Protein AF-A0A7J9IIM3-F1 (afdb_monomer_lite)

Radius of gyration: 21.51 Å; chains: 1; bounding box: 49×31×65 Å

InterPro domains:
  IPR001563 Peptidase S10, serine carboxypeptidase [PF00450] (1-145)
  IPR001563 Peptidase S10, serine carboxypeptidase [PR00724] (6-16)
  IPR001563 Peptidase S10, serine carboxypeptidase [PR00724] (42-67)
  IPR001563 Peptidase S10, serine carboxypeptidase [PTHR11802] (1-172)
  IPR018202 Serine carboxypeptidase, serine active site [PS00131] (56-63)
  IPR029058 Alpha/Beta hydrolase fold [G3DSA:3.40.50.1820] (1-154)
  IPR029058 Alpha/Beta hydrolase fold [SSF53474] (1-176)

Secondary structure (DSSP, 8-state):
--------STTSTT---SSGGGGGS--HHHHHHHHHHHHHHHHHHSGGGTTS-EEEEEETTHHHHHHHHHHHHHHHTTSTTS----EEEEEEES----HHHHHHHHHHHHHHTTSS-HHHHHHHHHH-SSSSTTS-HHHHHHHHHHHHHH-S--HHHHHHHTTTT------------------

Structure (mmCIF, N/CA/C/O backbone):
data_AF-A0A7J9IIM3-F1
#
_entry.id   AF-A0A7J9IIM3-F1
#
loop_
_atom_site.group_PDB
_atom_site.id
_atom_site.type_symbol
_atom_site.label_atom_id
_atom_site.label_alt_id
_atom_site.label_comp_id
_atom_site.label_asym_id
_atom_site.label_entity_id
_atom_site.label_seq_id
_atom_site.pdbx_PDB_ins_code
_atom_site.Cartn_x
_atom_site.Cartn_y
_atom_site.Cartn_z
_atom_site.occupancy
_atom_site.B_iso_or_equiv
_atom_site.auth_seq_id
_atom_site.auth_comp_id
_atom_site.auth_asym_id
_atom_site.auth_atom_id
_atom_site.pdbx_PDB_model_num
ATOM 1 N N . ALA A 1 1 ? -23.115 -1.679 2.261 1.00 88.56 1 ALA A N 1
ATOM 2 C CA . ALA A 1 1 ? -22.083 -1.616 3.320 1.00 88.56 1 ALA A CA 1
ATOM 3 C C . ALA A 1 1 ? -22.163 -0.262 4.024 1.00 88.56 1 ALA A C 1
ATOM 5 O 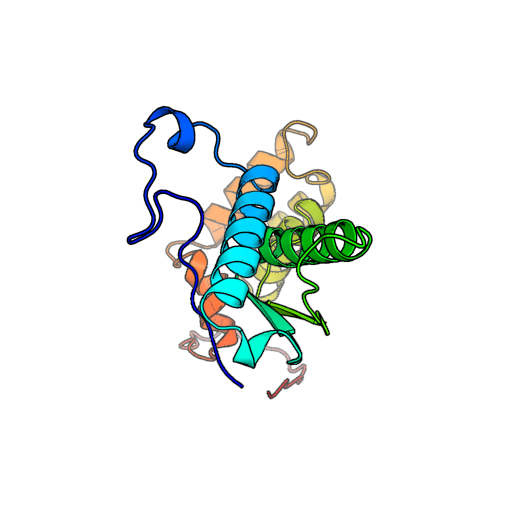O . ALA A 1 1 ? -22.793 0.632 3.476 1.00 88.56 1 ALA A O 1
ATOM 6 N N . ASN A 1 2 ? -21.548 -0.112 5.202 1.00 97.56 2 ASN A N 1
ATOM 7 C CA . ASN A 1 2 ? -21.248 1.204 5.780 1.00 97.56 2 ASN A CA 1
ATOM 8 C C . ASN A 1 2 ? -19.752 1.434 5.587 1.00 97.56 2 ASN A C 1
ATOM 10 O O . ASN A 1 2 ? -18.973 0.546 5.929 1.00 97.56 2 ASN A O 1
ATOM 14 N N . VAL A 1 3 ? -19.376 2.565 4.999 1.00 97.62 3 VAL A N 1
ATOM 15 C CA . VAL A 1 3 ? -17.992 2.833 4.594 1.00 97.62 3 VAL A CA 1
ATOM 16 C C . VAL A 1 3 ? -17.415 3.926 5.482 1.00 97.62 3 VAL A C 1
ATOM 18 O O . VAL A 1 3 ? -18.065 4.945 5.709 1.00 97.62 3 VAL A O 1
ATOM 21 N N . ILE A 1 4 ? -16.207 3.694 5.992 1.00 97.56 4 ILE A N 1
ATOM 22 C CA . ILE A 1 4 ? -15.438 4.655 6.781 1.00 97.56 4 ILE A CA 1
ATOM 23 C C . ILE A 1 4 ? -14.185 4.979 5.978 1.00 97.56 4 ILE A C 1
ATOM 25 O O . ILE A 1 4 ? -13.434 4.072 5.626 1.00 97.56 4 ILE A O 1
ATOM 29 N N . PHE A 1 5 ? -13.965 6.263 5.714 1.00 98.00 5 PHE A N 1
ATOM 30 C CA . PHE A 1 5 ? -12.720 6.759 5.142 1.00 98.00 5 PHE A CA 1
ATOM 31 C C . PHE A 1 5 ? -11.828 7.244 6.280 1.00 98.00 5 PHE A C 1
ATOM 33 O O . PHE A 1 5 ? -12.275 8.015 7.131 1.00 98.00 5 PHE A O 1
ATOM 40 N N . LEU A 1 6 ? -10.592 6.753 6.315 1.00 98.06 6 LEU A N 1
ATOM 41 C CA . LEU A 1 6 ? -9.609 7.093 7.333 1.00 98.06 6 LEU A CA 1
ATOM 42 C C . LEU A 1 6 ? -8.402 7.737 6.657 1.00 98.06 6 LEU A C 1
ATOM 44 O O . LEU A 1 6 ? -7.700 7.079 5.895 1.00 98.06 6 LEU A O 1
ATOM 48 N N . GLU A 1 7 ? -8.148 9.003 6.968 1.00 98.19 7 GLU A N 1
ATOM 49 C CA . GLU A 1 7 ? -6.907 9.670 6.585 1.00 98.19 7 GLU A CA 1
ATOM 50 C C . GLU A 1 7 ? -5.800 9.231 7.549 1.00 98.19 7 GLU A C 1
ATOM 52 O O . GLU A 1 7 ? -5.861 9.491 8.753 1.00 98.19 7 GLU A O 1
ATOM 57 N N . SER A 1 8 ? -4.817 8.494 7.041 1.00 96.25 8 SER A N 1
ATOM 58 C CA . SER A 1 8 ? -3.741 7.890 7.826 1.00 96.25 8 SER A CA 1
ATOM 59 C C . SER A 1 8 ? -2.494 7.761 6.953 1.00 96.25 8 SER A C 1
ATOM 61 O O . SER A 1 8 ? -2.642 7.502 5.756 1.00 96.25 8 SER A O 1
ATOM 63 N N . PRO A 1 9 ? -1.278 7.899 7.510 1.00 96.56 9 PRO A N 1
ATOM 64 C CA . PRO A 1 9 ? -0.940 8.230 8.904 1.00 96.56 9 PRO A CA 1
ATOM 65 C C . PRO A 1 9 ? -1.148 9.717 9.253 1.00 96.56 9 PRO A C 1
ATOM 67 O O . PRO A 1 9 ? -1.668 10.495 8.455 1.00 96.56 9 PRO A O 1
ATOM 70 N N . ALA A 1 10 ? -0.781 10.123 10.474 1.00 95.94 10 ALA A N 1
ATOM 71 C CA . ALA A 1 10 ? -0.779 11.535 10.856 1.00 95.94 10 ALA A CA 1
ATOM 72 C C . ALA A 1 10 ? 0.073 12.362 9.873 1.00 95.94 10 ALA A C 1
ATOM 74 O O . ALA A 1 10 ? 1.186 11.973 9.534 1.00 95.94 10 ALA A O 1
ATOM 75 N N . GLY A 1 11 ? -0.451 13.501 9.418 1.00 94.81 11 GLY A N 1
ATOM 76 C CA . GLY A 1 11 ? 0.139 14.337 8.366 1.00 94.81 11 GLY A CA 1
ATOM 77 C C . GLY A 1 11 ? -0.550 14.199 7.007 1.00 94.81 11 GLY A C 1
ATOM 78 O O . GLY A 1 11 ? -0.302 15.016 6.124 1.00 94.81 11 GLY A O 1
ATOM 79 N N . VAL A 1 12 ? -1.431 13.208 6.838 1.00 96.06 12 VAL A N 1
ATOM 80 C CA . VAL A 1 12 ? -2.264 13.051 5.639 1.00 96.06 12 VAL A CA 1
ATOM 81 C C . VAL A 1 12 ? -3.591 13.787 5.821 1.00 96.06 12 VAL A C 1
ATOM 83 O O . VAL A 1 12 ? -4.324 13.521 6.773 1.00 96.06 12 VAL A O 1
ATOM 86 N N . GLY A 1 13 ? -3.922 14.679 4.884 1.00 96.88 13 GLY A N 1
ATOM 87 C CA . GLY A 1 13 ? -5.202 15.390 4.864 1.00 96.88 13 GLY A CA 1
ATOM 88 C C . GLY A 1 13 ? -5.412 16.240 6.118 1.00 96.88 13 GLY A C 1
ATOM 89 O O . GLY A 1 13 ? -4.638 17.160 6.389 1.00 96.88 13 GLY A O 1
ATOM 90 N N . PHE A 1 14 ? -6.459 15.931 6.882 1.00 97.12 14 PHE A N 1
ATOM 91 C CA . PHE A 1 14 ? -6.783 16.587 8.148 1.00 97.12 14 PHE A CA 1
ATOM 92 C C . PHE A 1 14 ? -6.234 15.860 9.383 1.00 97.12 14 PHE A C 1
ATOM 94 O O . PHE A 1 14 ? -6.346 16.386 10.493 1.00 97.12 14 PHE A O 1
ATOM 101 N N . SER A 1 15 ? -5.642 14.674 9.232 1.00 96.75 15 SER A N 1
ATOM 102 C CA . SER A 1 15 ? -5.009 13.959 10.343 1.00 96.75 15 SER A CA 1
ATOM 103 C C . SER A 1 15 ? -3.702 14.637 10.744 1.00 96.75 15 SER A C 1
ATOM 105 O O . SER A 1 15 ? -2.832 14.863 9.908 1.00 96.75 15 SER A O 1
ATOM 107 N N . TYR A 1 16 ? -3.519 14.925 12.035 1.00 96.88 16 TYR A N 1
ATOM 108 C CA . TYR A 1 16 ? -2.332 15.619 12.543 1.00 96.88 16 TYR A CA 1
ATOM 109 C C . TYR A 1 16 ? -1.870 15.071 13.898 1.00 96.88 16 TYR A C 1
ATOM 111 O O . TYR A 1 16 ? -2.654 14.518 14.669 1.00 96.88 16 TYR A O 1
ATOM 119 N N . SER A 1 17 ? -0.586 15.268 14.194 1.00 96.00 17 SER A N 1
ATOM 120 C CA . SER A 1 17 ? -0.007 15.156 15.532 1.00 96.00 17 SER A CA 1
ATOM 121 C C . SER A 1 17 ? 0.418 16.531 16.054 1.00 96.00 17 SER A C 1
ATOM 123 O O . SER A 1 17 ? 0.925 17.372 15.307 1.00 96.00 17 SER A O 1
ATOM 125 N N . ASN A 1 18 ? 0.240 16.746 17.360 1.00 96.94 18 ASN A N 1
ATOM 126 C CA . ASN A 1 18 ? 0.786 17.909 18.066 1.00 96.94 18 ASN A CA 1
ATOM 127 C C . ASN A 1 18 ? 2.304 17.801 18.297 1.00 96.94 18 ASN A C 1
ATOM 129 O O . ASN A 1 18 ? 2.943 18.796 18.637 1.00 96.94 18 ASN A O 1
ATOM 133 N N . THR A 1 19 ?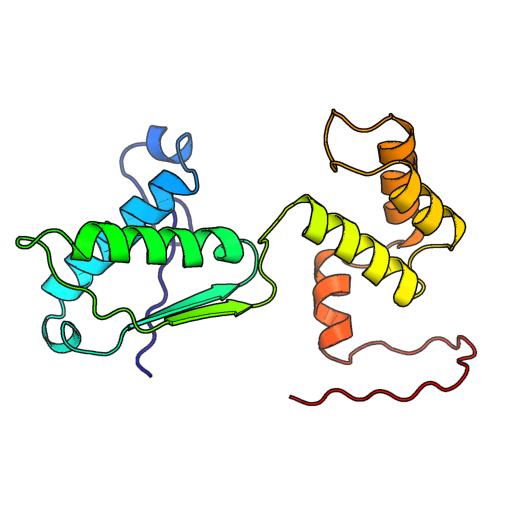 2.879 16.610 18.131 1.00 96.12 19 THR A N 1
ATOM 134 C CA . THR A 1 19 ? 4.304 16.345 18.322 1.00 96.12 19 THR A CA 1
ATOM 135 C C . THR A 1 19 ? 4.980 16.261 16.958 1.00 96.12 19 THR A C 1
ATOM 137 O O . THR A 1 19 ? 4.752 15.329 16.191 1.00 96.12 19 THR A O 1
ATOM 140 N N . SER A 1 20 ? 5.843 17.228 16.645 1.00 94.56 20 SER A N 1
ATOM 141 C CA . SER A 1 20 ? 6.485 17.323 15.327 1.00 94.56 20 SER A CA 1
ATOM 142 C C . SER A 1 20 ? 7.397 16.141 14.984 1.00 94.56 20 SER A C 1
ATOM 144 O O . SER A 1 20 ? 7.531 15.797 13.814 1.00 94.56 20 SER A O 1
ATOM 146 N N . SER A 1 21 ? 8.006 15.483 15.976 1.00 94.25 21 SER A N 1
ATOM 147 C CA . SER A 1 21 ? 8.853 14.310 15.731 1.00 94.25 21 SER A CA 1
ATOM 148 C C . SER A 1 21 ? 8.080 13.112 15.181 1.00 94.25 21 SER A C 1
ATOM 150 O O . SER A 1 21 ? 8.683 12.269 14.523 1.00 94.25 21 SER A O 1
ATOM 152 N N . ASP A 1 22 ? 6.764 13.034 15.401 1.00 93.00 22 ASP A N 1
ATOM 153 C CA . ASP A 1 22 ? 5.957 11.903 14.929 1.00 93.00 22 ASP A CA 1
ATOM 154 C C . ASP A 1 22 ? 5.993 11.797 13.403 1.00 93.00 22 ASP A C 1
ATOM 156 O O . ASP A 1 22 ? 6.098 10.692 12.876 1.00 93.00 22 ASP A O 1
ATOM 160 N N . TYR A 1 23 ? 6.032 12.934 12.698 1.00 92.75 23 TYR A N 1
ATOM 161 C CA . TYR A 1 23 ? 6.112 12.987 11.235 1.00 92.75 23 TYR A CA 1
ATOM 162 C C . TYR A 1 23 ? 7.428 12.430 10.666 1.00 92.75 23 TYR A C 1
ATOM 164 O O . TYR A 1 23 ? 7.495 12.108 9.483 1.00 92.75 23 TYR A O 1
ATOM 172 N N . HIS A 1 24 ? 8.471 12.282 11.490 1.00 91.25 24 HIS A N 1
ATOM 173 C CA . HIS A 1 24 ? 9.762 11.706 11.091 1.00 91.25 24 HIS A CA 1
ATOM 174 C C . HIS A 1 24 ? 9.898 10.217 11.441 1.00 91.25 24 HIS A C 1
ATOM 176 O O . HIS A 1 24 ? 10.882 9.579 11.066 1.00 91.25 24 HIS A O 1
ATOM 182 N N . HIS A 1 25 ? 8.928 9.656 12.166 1.00 85.69 25 HIS A N 1
ATOM 183 C CA . HIS A 1 25 ? 8.951 8.274 12.657 1.00 85.69 25 HIS A CA 1
ATOM 184 C C . HIS A 1 25 ? 7.754 7.450 12.153 1.00 85.69 25 HIS A C 1
ATOM 186 O O . HIS A 1 25 ? 7.416 6.396 12.703 1.00 85.69 25 HIS A O 1
ATOM 192 N N . ILE A 1 26 ? 7.116 7.926 11.084 1.00 91.50 26 ILE A N 1
ATOM 193 C CA . ILE A 1 26 ? 6.040 7.226 10.391 1.00 91.50 26 ILE A CA 1
ATOM 194 C C . ILE A 1 26 ? 6.615 6.029 9.632 1.00 91.50 26 ILE A C 1
ATOM 196 O O . ILE A 1 26 ? 7.587 6.145 8.891 1.00 91.50 26 ILE A O 1
ATOM 200 N N . GLY A 1 27 ? 5.976 4.877 9.796 1.00 94.50 27 GLY A N 1
ATOM 201 C CA . GLY A 1 27 ? 6.241 3.679 9.016 1.00 94.50 27 GLY A CA 1
ATOM 202 C C . GLY A 1 27 ? 5.069 2.712 9.109 1.00 94.50 27 GLY A C 1
ATOM 203 O O . GLY A 1 27 ? 4.104 2.951 9.841 1.00 94.50 27 GLY A O 1
ATOM 204 N N . ASP A 1 28 ? 5.149 1.599 8.388 1.00 96.12 28 ASP A N 1
ATOM 205 C CA . ASP A 1 28 ? 4.032 0.656 8.284 1.00 96.12 28 ASP A CA 1
ATOM 206 C C . ASP A 1 28 ? 3.541 0.152 9.654 1.00 96.12 28 ASP A C 1
ATOM 208 O O . ASP A 1 28 ? 2.341 0.131 9.934 1.00 96.12 28 ASP A O 1
ATOM 212 N N . LYS A 1 29 ? 4.476 -0.187 10.554 1.00 95.81 29 LYS A N 1
ATOM 213 C CA . LYS A 1 29 ? 4.159 -0.703 11.896 1.00 95.81 29 LYS A CA 1
ATOM 214 C C . LYS A 1 29 ? 3.457 0.330 12.780 1.00 95.81 29 LYS A C 1
ATOM 216 O O . LYS A 1 29 ? 2.510 -0.028 13.480 1.00 95.81 29 LYS A O 1
ATOM 221 N N . SER A 1 30 ? 3.926 1.583 12.790 1.00 95.56 30 SER A N 1
ATOM 222 C CA . SER A 1 30 ? 3.283 2.651 13.569 1.00 95.56 30 SER A CA 1
ATOM 223 C C . SER A 1 30 ? 1.914 2.991 12.984 1.00 95.56 30 SER A C 1
ATOM 225 O O . SER A 1 30 ? 0.936 3.024 13.724 1.00 95.56 30 SER A O 1
ATOM 227 N N . THR A 1 31 ? 1.810 3.075 11.656 1.00 97.50 31 THR A N 1
ATOM 228 C CA . THR A 1 31 ? 0.546 3.318 10.942 1.00 97.50 31 THR A CA 1
ATOM 229 C C . THR A 1 31 ? -0.509 2.254 11.262 1.00 97.50 31 THR A C 1
ATOM 231 O O . THR A 1 31 ? -1.640 2.590 11.611 1.00 97.50 31 THR A O 1
ATOM 234 N N . ALA A 1 32 ? -0.149 0.964 11.231 1.00 98.00 32 ALA A N 1
ATOM 235 C CA . ALA A 1 32 ? -1.073 -0.122 11.572 1.00 98.00 32 ALA A CA 1
ATOM 236 C C . ALA A 1 32 ? -1.543 -0.061 13.038 1.00 98.00 32 ALA A C 1
ATOM 238 O O . ALA A 1 32 ? -2.719 -0.298 13.330 1.00 98.00 32 ALA A O 1
ATOM 239 N N . LYS A 1 33 ? -0.642 0.287 13.966 1.00 97.06 33 LYS A N 1
ATOM 240 C CA . LYS A 1 33 ? -0.962 0.441 15.393 1.00 97.06 33 LYS A CA 1
ATOM 241 C C . LYS A 1 33 ? -1.906 1.621 15.645 1.00 97.06 33 LYS A C 1
ATOM 243 O O . LYS A 1 33 ? -2.860 1.489 16.419 1.00 97.06 33 LYS A O 1
ATOM 248 N N . ASP A 1 34 ? -1.666 2.751 14.992 1.00 97.62 34 ASP A N 1
ATOM 249 C CA . ASP A 1 34 ? -2.482 3.954 15.157 1.00 97.62 34 ASP A CA 1
ATOM 250 C C . ASP A 1 34 ? -3.859 3.779 14.511 1.00 97.62 34 ASP A C 1
ATOM 252 O O . ASP A 1 34 ? -4.873 4.109 15.127 1.00 97.62 34 ASP A O 1
ATOM 256 N N . ALA A 1 35 ? -3.928 3.146 13.335 1.00 98.25 35 ALA A N 1
ATOM 257 C CA . ALA A 1 35 ? -5.193 2.783 12.698 1.00 98.25 35 ALA A CA 1
ATOM 258 C C . ALA A 1 35 ? -6.010 1.792 13.550 1.00 98.25 35 ALA A C 1
ATOM 260 O O . ALA A 1 35 ? -7.224 1.953 13.692 1.00 98.25 35 ALA A O 1
ATOM 261 N N . TYR A 1 36 ? -5.365 0.806 14.188 1.00 98.25 36 TYR A N 1
ATOM 262 C CA . TYR A 1 36 ? -6.034 -0.073 15.156 1.00 98.25 36 TYR A CA 1
ATOM 263 C C . TYR A 1 36 ? -6.591 0.720 16.349 1.00 98.25 36 TYR A C 1
ATOM 265 O O . TYR A 1 36 ? -7.752 0.547 16.726 1.00 98.25 36 TYR A O 1
ATOM 273 N N . THR A 1 37 ? -5.791 1.632 16.908 1.00 97.50 37 THR A N 1
ATOM 274 C CA . THR A 1 37 ? -6.204 2.490 18.030 1.00 97.50 37 THR A CA 1
ATOM 275 C C . THR A 1 37 ? -7.394 3.371 17.646 1.00 97.50 37 THR A C 1
ATOM 277 O O . THR A 1 37 ? -8.352 3.495 18.414 1.00 97.50 37 THR A O 1
ATOM 280 N N . PHE A 1 38 ? -7.381 3.931 16.433 1.00 98.12 38 PHE A N 1
ATOM 281 C CA . PHE A 1 38 ? -8.522 4.642 15.866 1.00 98.12 38 PHE A CA 1
ATOM 282 C C . PHE A 1 38 ? -9.770 3.754 15.824 1.00 98.12 38 PHE A C 1
ATOM 284 O O . PHE A 1 38 ? -10.812 4.181 16.313 1.00 98.12 38 PHE A O 1
ATOM 291 N N . LEU A 1 39 ? -9.680 2.526 15.299 1.00 97.94 39 LEU A N 1
ATOM 292 C CA . LEU A 1 39 ? -10.835 1.628 15.171 1.00 97.94 39 LEU A CA 1
ATOM 293 C C . LEU A 1 39 ? -11.447 1.254 16.524 1.00 97.94 39 LEU A C 1
ATOM 295 O O . LEU A 1 39 ? -12.670 1.269 16.658 1.00 97.94 39 LEU A O 1
ATOM 299 N N . VAL A 1 40 ? -10.620 0.966 17.533 1.00 96.75 40 VAL A N 1
ATOM 300 C CA . VAL A 1 40 ? -11.102 0.696 18.898 1.00 96.75 40 VAL A CA 1
ATOM 301 C C . VAL A 1 40 ? -11.857 1.909 19.441 1.00 96.75 40 VAL A C 1
ATOM 303 O O . VAL A 1 40 ? -13.015 1.787 19.839 1.00 96.75 40 VAL A O 1
ATOM 306 N N . ASN A 1 41 ? -11.254 3.099 19.378 1.00 96.88 41 ASN A N 1
ATOM 307 C CA . ASN A 1 41 ? -11.884 4.332 19.859 1.00 96.88 41 ASN A CA 1
ATOM 308 C C . ASN A 1 41 ? -13.151 4.694 19.068 1.00 96.88 41 ASN A C 1
ATOM 310 O O . ASN A 1 41 ? -14.133 5.181 19.635 1.00 96.88 41 ASN A O 1
ATOM 314 N N . TRP A 1 42 ? -13.152 4.438 17.760 1.00 97.75 42 TRP A N 1
ATOM 315 C CA . TRP A 1 42 ? -14.306 4.640 16.896 1.00 97.75 42 TRP A CA 1
ATOM 316 C C . TRP A 1 42 ? -15.453 3.703 17.290 1.00 97.75 42 TRP A C 1
ATOM 318 O O . TRP A 1 42 ? -16.587 4.157 17.408 1.00 97.75 42 TRP A O 1
ATOM 328 N N . LEU A 1 43 ? -15.174 2.431 17.590 1.00 96.81 43 LEU A N 1
ATOM 329 C CA . LEU A 1 43 ? -16.181 1.477 18.068 1.00 96.81 43 LEU A CA 1
ATOM 330 C C . LEU A 1 43 ? -16.700 1.793 19.474 1.00 96.81 43 LEU A C 1
ATOM 332 O O . LEU A 1 43 ? -17.862 1.509 19.759 1.00 96.81 43 LEU A O 1
ATOM 336 N N . GLU A 1 44 ? -15.889 2.397 20.344 1.00 95.38 44 GLU A N 1
ATOM 337 C CA . GLU A 1 44 ? -16.380 2.919 21.625 1.00 95.38 44 GLU A CA 1
ATOM 338 C C . GLU A 1 44 ? -17.313 4.119 21.434 1.00 95.38 44 GLU A C 1
ATOM 340 O O . GLU A 1 44 ? -18.337 4.223 22.109 1.00 95.38 44 GLU A O 1
ATOM 345 N N . ARG A 1 45 ? -17.010 5.000 20.473 1.00 97.25 45 ARG A N 1
ATOM 346 C CA . ARG A 1 45 ? -17.881 6.131 20.120 1.00 97.25 45 ARG A CA 1
ATOM 347 C C . ARG A 1 45 ? -19.159 5.692 19.396 1.00 97.25 45 ARG A C 1
ATOM 349 O O . ARG A 1 45 ? -20.201 6.317 19.581 1.00 97.25 45 ARG A O 1
ATOM 356 N N . PHE A 1 46 ? -19.088 4.634 18.591 1.00 97.00 46 PHE A N 1
ATOM 357 C CA . PHE A 1 46 ? -20.193 4.099 17.792 1.00 97.00 46 PHE A CA 1
ATOM 358 C C . PHE A 1 46 ? -20.477 2.624 18.147 1.00 97.00 46 PHE A C 1
ATOM 360 O O . PHE A 1 46 ? -20.296 1.725 17.315 1.00 97.00 46 PHE A O 1
ATOM 367 N N . PRO A 1 47 ? -20.954 2.343 19.377 1.00 96.12 47 PRO A N 1
ATOM 368 C CA . PRO A 1 47 ? -21.072 0.984 19.910 1.00 96.12 47 PRO A CA 1
ATOM 369 C C . PRO A 1 47 ? -22.032 0.082 19.125 1.00 96.12 47 PRO A C 1
ATOM 371 O O . PRO A 1 47 ? -21.876 -1.139 19.142 1.00 96.12 47 PRO A O 1
ATOM 374 N N . GLN A 1 48 ? -22.980 0.657 18.378 1.00 96.44 48 GLN A N 1
ATOM 375 C CA . GLN A 1 48 ? -23.903 -0.078 17.509 1.00 96.44 48 GLN A CA 1
ATOM 376 C C . GLN A 1 48 ? -23.210 -0.849 16.368 1.00 96.44 48 GLN A C 1
ATOM 378 O O . GLN A 1 48 ? -23.843 -1.683 15.721 1.00 96.44 48 GLN A O 1
ATOM 383 N N . TYR A 1 49 ? -21.922 -0.590 16.111 1.00 97.12 49 TYR A N 1
ATOM 384 C CA . TYR A 1 49 ? -21.137 -1.290 15.092 1.00 97.12 49 TYR A CA 1
ATOM 385 C C . TYR A 1 49 ? -20.288 -2.452 15.634 1.00 97.12 49 TYR A C 1
ATOM 387 O O . TYR A 1 49 ? -19.801 -3.238 14.826 1.00 97.12 49 TYR A O 1
ATOM 395 N N . LYS A 1 50 ? -20.147 -2.625 16.960 1.00 94.00 50 LYS A N 1
ATOM 396 C CA . LYS A 1 50 ? -19.219 -3.607 17.571 1.00 94.00 50 LYS A CA 1
ATOM 397 C C . LYS A 1 50 ? -19.428 -5.059 17.125 1.00 94.00 50 LYS A C 1
ATOM 399 O O . LYS A 1 50 ? -18.471 -5.816 17.037 1.00 94.00 50 LYS A O 1
ATOM 404 N N . THR A 1 51 ? -20.662 -5.461 16.833 1.00 94.38 51 THR A N 1
ATOM 405 C CA . THR A 1 51 ? -20.984 -6.840 16.424 1.00 94.38 51 THR A CA 1
ATOM 406 C C . THR A 1 51 ? -21.018 -7.037 14.911 1.00 94.38 51 THR A C 1
ATOM 408 O O . THR A 1 51 ? -21.194 -8.159 14.437 1.00 94.38 51 THR A O 1
ATOM 411 N N . ARG A 1 52 ? -20.880 -5.961 14.132 1.00 97.00 52 ARG A N 1
ATOM 412 C CA . ARG A 1 52 ? -21.046 -6.021 12.682 1.00 97.00 52 ARG A CA 1
ATOM 413 C C . ARG A 1 52 ? -19.834 -6.645 12.016 1.00 97.00 52 ARG A C 1
ATOM 415 O O . ARG A 1 52 ? -18.710 -6.486 12.477 1.00 97.00 52 ARG A O 1
ATOM 422 N N . ASP A 1 53 ? -20.084 -7.309 10.897 1.00 98.38 53 ASP A N 1
ATOM 423 C CA . ASP A 1 53 ? -19.016 -7.774 10.024 1.00 98.38 53 ASP A CA 1
ATOM 424 C C . ASP A 1 53 ? -18.180 -6.588 9.543 1.00 98.38 53 ASP A C 1
ATOM 426 O O . ASP A 1 53 ? -18.713 -5.590 9.043 1.00 98.38 53 ASP A O 1
ATOM 430 N N . PHE A 1 54 ? -16.870 -6.715 9.717 1.00 98.44 54 PHE A N 1
ATOM 431 C CA . PHE A 1 54 ? -15.899 -5.685 9.396 1.00 98.44 54 PHE A CA 1
ATOM 432 C C . PHE A 1 54 ? -14.968 -6.170 8.286 1.00 98.44 54 PHE A C 1
ATOM 434 O O . PHE A 1 54 ? -14.475 -7.299 8.320 1.00 98.44 54 PHE A O 1
ATOM 441 N N . TYR A 1 55 ? -14.727 -5.308 7.305 1.00 98.62 55 TYR A N 1
ATOM 442 C CA . TYR A 1 55 ? -13.844 -5.562 6.172 1.00 98.62 55 TYR A CA 1
ATOM 443 C C . TYR A 1 55 ? -12.894 -4.381 6.027 1.00 98.62 55 TYR A C 1
ATOM 445 O O . TYR A 1 55 ? -13.296 -3.242 6.265 1.00 98.62 55 TYR A O 1
ATOM 453 N N . ILE A 1 56 ? -11.655 -4.652 5.626 1.00 98.69 56 ILE A N 1
ATOM 454 C CA . ILE A 1 56 ? -10.659 -3.609 5.363 1.00 98.69 56 ILE A CA 1
ATOM 455 C C . ILE A 1 56 ? -10.376 -3.601 3.870 1.00 98.69 56 ILE A C 1
ATOM 457 O O . ILE A 1 56 ? -10.075 -4.642 3.287 1.00 98.69 56 ILE A O 1
ATOM 461 N N . THR A 1 57 ? -10.472 -2.431 3.255 1.00 98.44 57 THR A N 1
ATOM 462 C CA . THR A 1 57 ? -10.228 -2.260 1.826 1.00 98.44 57 THR A CA 1
ATOM 463 C C . THR A 1 57 ? -9.257 -1.118 1.583 1.00 98.44 57 THR A C 1
ATOM 465 O O . THR A 1 57 ? -9.312 -0.122 2.302 1.00 98.44 57 THR A O 1
ATOM 468 N N . GLY A 1 58 ? -8.406 -1.230 0.568 1.00 96.44 58 GLY A N 1
ATOM 469 C CA . GLY A 1 58 ? -7.480 -0.164 0.186 1.00 96.44 58 GLY A CA 1
ATOM 470 C C . GLY A 1 58 ? -6.863 -0.392 -1.190 1.00 96.44 58 GLY A C 1
ATOM 471 O O . GLY A 1 58 ? -7.040 -1.456 -1.780 1.00 96.44 58 GLY A O 1
ATOM 472 N N . GLU A 1 59 ? -6.142 0.608 -1.687 1.00 94.62 59 GLU A N 1
ATOM 473 C CA . GLU A 1 59 ? -5.499 0.597 -3.002 1.00 94.62 59 GLU A CA 1
ATOM 474 C C . GLU A 1 59 ? -4.021 1.017 -2.931 1.00 94.62 59 GLU A C 1
ATOM 476 O O . GLU A 1 59 ? -3.617 1.724 -2.003 1.00 94.62 59 GLU A O 1
ATOM 481 N N . SER A 1 60 ? -3.214 0.609 -3.917 1.00 93.62 60 SER A N 1
ATOM 482 C CA . SER A 1 60 ? -1.822 1.052 -4.079 1.00 93.62 60 SER A CA 1
ATOM 483 C C . SER A 1 60 ? -0.955 0.651 -2.875 1.00 93.62 60 SER A C 1
ATOM 485 O O . SER A 1 60 ? -0.914 -0.526 -2.503 1.00 93.62 60 SER A O 1
ATOM 487 N N . TYR A 1 61 ? -0.291 1.588 -2.197 1.00 94.31 61 TYR A N 1
ATOM 488 C CA . TYR A 1 61 ? 0.519 1.282 -1.012 1.00 94.31 61 TYR A CA 1
ATOM 489 C C . TYR A 1 61 ? -0.310 0.712 0.157 1.00 94.31 61 TYR A C 1
ATOM 491 O O . TYR A 1 61 ? 0.226 0.114 1.090 1.00 94.31 61 TYR A O 1
ATOM 499 N N . ALA A 1 62 ? -1.646 0.775 0.091 1.00 94.44 62 ALA A N 1
ATOM 500 C CA . ALA A 1 62 ? -2.496 0.046 1.025 1.00 94.44 62 ALA A CA 1
ATOM 501 C C . ALA A 1 62 ? -2.353 -1.488 0.923 1.00 94.44 62 ALA A C 1
ATOM 503 O O . ALA A 1 62 ? -2.815 -2.189 1.823 1.00 94.44 62 ALA A O 1
ATOM 504 N N . GLY A 1 63 ? -1.661 -2.015 -0.095 1.00 94.88 63 GLY A N 1
ATOM 505 C CA . GLY A 1 63 ? -1.163 -3.393 -0.089 1.00 94.88 63 GLY A CA 1
ATOM 506 C C . GLY A 1 63 ? -0.247 -3.710 1.101 1.00 94.88 63 GLY A C 1
ATOM 507 O O . GLY A 1 63 ? -0.242 -4.846 1.565 1.00 94.88 63 GLY A O 1
ATOM 508 N N . HIS A 1 64 ? 0.393 -2.701 1.703 1.00 96.19 64 HIS A N 1
ATOM 509 C CA . HIS A 1 64 ? 1.057 -2.806 3.004 1.00 96.19 64 HIS A CA 1
ATOM 510 C C . HIS A 1 64 ? 0.090 -2.566 4.168 1.00 96.19 64 HIS A C 1
ATOM 512 O O . HIS A 1 64 ? 0.038 -3.359 5.112 1.00 96.19 64 HIS A O 1
ATOM 518 N N . TYR A 1 65 ? -0.696 -1.485 4.120 1.00 97.88 65 TYR A N 1
ATOM 519 C CA . TYR A 1 65 ? -1.525 -1.060 5.255 1.00 97.88 65 TYR A CA 1
ATOM 520 C C . TYR A 1 65 ? -2.630 -2.057 5.615 1.00 97.88 65 TYR A C 1
ATOM 522 O O . TYR A 1 65 ? -2.816 -2.383 6.788 1.00 97.88 65 TYR A O 1
ATOM 530 N N . VAL A 1 66 ? -3.356 -2.561 4.615 1.00 98.50 66 VAL A N 1
ATOM 531 C CA . VAL A 1 66 ? -4.522 -3.433 4.801 1.00 98.50 66 VAL A CA 1
ATOM 532 C C . VAL A 1 66 ? -4.153 -4.747 5.505 1.00 98.50 66 VAL A C 1
ATOM 534 O O . VAL A 1 66 ? -4.733 -5.021 6.563 1.00 98.50 66 VAL A O 1
ATOM 537 N N . PRO A 1 67 ? -3.199 -5.563 5.007 1.00 98.38 67 PRO A N 1
ATOM 538 C CA . PRO A 1 67 ? -2.849 -6.816 5.672 1.00 98.38 67 PRO A CA 1
ATOM 539 C C . PRO A 1 67 ? -2.168 -6.599 7.029 1.00 98.38 67 PRO A C 1
ATOM 541 O O . PRO A 1 67 ? -2.412 -7.376 7.953 1.00 98.38 67 PRO A O 1
ATOM 544 N N . GLN A 1 68 ? -1.371 -5.538 7.202 1.00 98.44 68 GLN A N 1
ATOM 545 C CA . GLN A 1 68 ? -0.724 -5.253 8.489 1.00 98.44 68 GLN A CA 1
ATOM 546 C C . GLN A 1 68 ? -1.729 -4.804 9.560 1.00 98.44 68 GLN A C 1
ATOM 548 O O . GLN A 1 68 ? -1.642 -5.239 10.715 1.00 98.44 68 GLN A O 1
ATOM 553 N N . LEU A 1 69 ? -2.736 -4.004 9.192 1.00 98.69 69 LEU A N 1
ATOM 554 C CA . LEU A 1 69 ? -3.842 -3.656 10.086 1.00 98.69 69 LEU A CA 1
ATOM 555 C C . LEU A 1 69 ? -4.695 -4.886 10.422 1.00 98.69 69 LEU A C 1
ATOM 557 O O . LEU A 1 69 ? -4.997 -5.120 11.592 1.00 98.69 69 LEU A O 1
ATOM 561 N N . ALA A 1 70 ? -5.032 -5.709 9.424 1.00 98.50 70 ALA A N 1
ATOM 562 C CA . ALA A 1 70 ? -5.755 -6.962 9.636 1.00 98.50 70 ALA A CA 1
ATOM 563 C C . ALA A 1 70 ? -5.017 -7.883 10.618 1.00 98.50 70 ALA A C 1
ATOM 565 O O . ALA A 1 70 ? -5.607 -8.372 11.583 1.00 98.50 70 ALA A O 1
ATOM 566 N N . TYR A 1 71 ? -3.708 -8.059 10.425 1.00 98.19 71 TYR A N 1
ATOM 567 C CA . TYR A 1 71 ? -2.855 -8.819 11.333 1.00 98.19 71 TYR A CA 1
ATOM 568 C C . TYR A 1 71 ? -2.861 -8.234 12.753 1.00 98.19 71 TYR A C 1
ATOM 570 O O . TYR A 1 71 ? -3.037 -8.968 13.728 1.00 98.19 71 TYR A O 1
ATOM 578 N N . THR A 1 72 ? -2.753 -6.908 12.876 1.00 97.88 72 THR A N 1
ATOM 579 C CA . THR A 1 72 ? -2.797 -6.202 14.166 1.00 97.88 72 THR A CA 1
ATOM 580 C C . THR A 1 72 ? -4.124 -6.429 14.894 1.00 97.88 72 THR A C 1
ATOM 582 O O . THR A 1 72 ? -4.122 -6.711 16.095 1.00 97.88 72 THR A O 1
ATOM 585 N N . ILE A 1 73 ? -5.253 -6.386 14.183 1.00 97.88 73 ILE A N 1
ATOM 586 C CA . ILE A 1 73 ? -6.577 -6.700 14.740 1.00 97.88 73 ILE A CA 1
ATOM 587 C C . ILE A 1 73 ? -6.630 -8.147 15.233 1.00 97.88 73 ILE A C 1
ATOM 589 O O . ILE A 1 73 ? -7.026 -8.393 16.370 1.00 97.88 73 ILE A O 1
ATOM 593 N N . LEU A 1 74 ? -6.197 -9.109 14.413 1.00 96.88 74 LEU A N 1
ATOM 594 C CA . LEU A 1 74 ? -6.229 -10.529 14.776 1.00 96.88 74 LEU A CA 1
ATOM 595 C C . LEU A 1 74 ? -5.359 -10.842 15.997 1.00 96.88 74 LEU A C 1
ATOM 597 O O . LEU A 1 74 ? -5.739 -11.681 16.814 1.00 96.88 74 LEU A O 1
ATOM 601 N N . LEU A 1 75 ? -4.210 -10.177 16.145 1.00 96.25 75 LEU A N 1
ATOM 602 C CA . LEU A 1 75 ? -3.379 -10.300 17.341 1.00 96.25 75 LEU A CA 1
ATOM 603 C C . LEU A 1 75 ? -4.081 -9.746 18.582 1.00 96.25 75 LEU A C 1
ATOM 605 O O . LEU A 1 75 ? -4.109 -10.420 19.610 1.00 96.25 75 LEU A O 1
ATOM 609 N N . ASN A 1 76 ? -4.660 -8.549 18.494 1.00 95.94 76 ASN A N 1
ATOM 610 C CA . ASN A 1 76 ? -5.289 -7.908 19.648 1.00 95.94 76 ASN A CA 1
ATOM 611 C C . ASN A 1 76 ? -6.617 -8.558 20.051 1.00 95.94 76 ASN A C 1
ATOM 613 O O . ASN A 1 76 ? -6.909 -8.633 21.242 1.00 95.94 76 ASN A O 1
ATOM 617 N N . ASN A 1 77 ? -7.368 -9.119 19.101 1.00 95.25 77 ASN A N 1
ATOM 618 C CA . ASN A 1 77 ? -8.588 -9.885 19.369 1.00 95.25 77 ASN A CA 1
ATOM 619 C C . ASN A 1 77 ? -8.346 -11.135 20.240 1.00 95.25 77 ASN A C 1
ATOM 621 O O . ASN A 1 77 ? -9.291 -11.668 20.815 1.00 95.25 77 ASN A O 1
ATOM 625 N N . LYS A 1 78 ? -7.098 -11.619 20.356 1.00 92.69 78 LYS A N 1
ATOM 626 C CA . LYS A 1 78 ? -6.745 -12.724 21.268 1.00 92.69 78 LYS A CA 1
ATOM 627 C C . LYS A 1 78 ? -6.735 -12.298 22.740 1.00 92.69 78 LYS A C 1
ATOM 629 O O . LYS A 1 78 ? -6.764 -13.157 23.618 1.00 92.69 78 LYS A O 1
ATOM 634 N N . ASN A 1 79 ? -6.687 -10.996 23.023 1.00 90.69 79 ASN A N 1
ATOM 635 C CA . ASN A 1 79 ? -6.696 -10.471 24.382 1.00 90.69 79 ASN A CA 1
ATOM 636 C C . ASN A 1 79 ? -8.142 -10.322 24.873 1.00 90.69 79 ASN A C 1
ATOM 638 O O . ASN A 1 79 ? -8.892 -9.495 24.365 1.00 90.69 79 ASN A O 1
ATOM 642 N N . ALA A 1 80 ? -8.516 -11.070 25.915 1.00 75.31 80 ALA A N 1
ATOM 643 C CA . ALA A 1 80 ? -9.889 -11.112 26.437 1.00 75.31 80 ALA A CA 1
ATOM 644 C C . ALA A 1 80 ? -10.439 -9.759 26.948 1.00 75.31 80 ALA A C 1
ATOM 646 O O . ALA A 1 80 ? -11.648 -9.604 27.077 1.00 75.31 80 ALA A O 1
ATOM 647 N N . ASN A 1 81 ? -9.566 -8.784 27.224 1.00 80.44 81 ASN A N 1
ATOM 648 C CA . ASN A 1 81 ? -9.923 -7.475 27.783 1.00 80.44 81 ASN A CA 1
ATOM 649 C C . ASN A 1 81 ? -9.966 -6.342 26.735 1.00 80.44 81 ASN A C 1
ATOM 651 O O . ASN A 1 81 ? -9.927 -5.173 27.113 1.00 80.44 81 ASN A O 1
ATOM 655 N N . GLN A 1 82 ? -9.972 -6.654 25.436 1.00 81.25 82 GLN A N 1
ATOM 656 C CA . GLN A 1 82 ? -9.968 -5.658 24.355 1.00 81.25 82 GLN A CA 1
ATOM 657 C C . GLN A 1 82 ? -11.282 -5.669 23.566 1.00 81.25 82 GLN A C 1
ATOM 659 O O . GLN A 1 82 ? -11.965 -6.691 23.483 1.00 81.25 82 GLN A O 1
ATOM 664 N N . THR A 1 83 ? -11.636 -4.527 22.971 1.00 86.62 83 THR A N 1
ATOM 665 C CA . THR A 1 83 ? -12.797 -4.415 22.080 1.00 86.62 83 THR A CA 1
ATOM 666 C C . THR A 1 83 ? -12.602 -5.318 20.868 1.00 86.62 83 THR A C 1
ATOM 668 O O . THR A 1 83 ? -11.689 -5.115 20.071 1.00 86.62 83 THR A O 1
ATOM 671 N N . LEU A 1 84 ? -13.467 -6.325 20.732 1.00 93.31 84 LEU A N 1
ATOM 672 C CA . LEU A 1 84 ? -13.393 -7.289 19.642 1.00 93.31 84 LEU A CA 1
ATOM 673 C C . LEU A 1 84 ? -13.850 -6.648 18.327 1.00 93.31 84 LEU A C 1
ATOM 675 O O . LEU A 1 84 ? -14.984 -6.180 18.220 1.00 93.31 84 LEU A O 1
ATOM 679 N N . ILE A 1 85 ? -12.993 -6.694 17.307 1.00 96.69 85 ILE A N 1
ATOM 680 C CA . ILE A 1 85 ? -13.348 -6.291 15.941 1.00 96.69 85 ILE A CA 1
ATOM 681 C C . ILE A 1 85 ? -13.661 -7.556 15.138 1.00 96.69 85 ILE A C 1
ATOM 683 O O . ILE A 1 85 ? -12.778 -8.385 14.913 1.00 96.69 85 ILE A O 1
ATOM 687 N N . ASN A 1 86 ? -14.910 -7.718 14.692 1.00 96.56 86 ASN A N 1
ATOM 688 C CA . ASN A 1 86 ? -15.374 -8.886 13.929 1.00 96.56 86 ASN A CA 1
ATOM 689 C C . ASN A 1 86 ? -14.904 -8.837 12.455 1.00 96.56 86 ASN A C 1
ATOM 691 O O . ASN A 1 86 ? -15.701 -8.695 11.525 1.00 96.56 86 ASN A O 1
ATOM 695 N N . LEU A 1 87 ? -13.585 -8.923 12.252 1.00 98.12 87 LEU A N 1
ATOM 696 C CA . LEU A 1 87 ? -12.937 -8.915 10.941 1.00 98.12 87 LEU A CA 1
ATOM 697 C C . LEU A 1 87 ? -13.303 -10.176 10.143 1.00 98.12 87 LEU A C 1
ATOM 699 O O . LEU A 1 87 ? -13.035 -11.295 10.582 1.00 98.12 87 LEU A O 1
ATOM 703 N N . LYS A 1 88 ? -13.894 -9.986 8.960 1.00 98.44 88 LYS A N 1
ATOM 704 C CA . LYS A 1 88 ? -14.318 -11.065 8.053 1.00 98.44 88 LYS A CA 1
ATOM 705 C C . LYS A 1 88 ? -13.441 -11.219 6.821 1.00 98.44 88 LYS A C 1
ATOM 707 O O . LYS A 1 88 ? -13.361 -12.317 6.280 1.00 98.44 88 LYS A O 1
ATOM 712 N N . GLY A 1 89 ? -12.783 -10.154 6.381 1.00 98.12 89 GLY A N 1
ATOM 713 C CA . GLY A 1 89 ? -11.928 -10.220 5.207 1.00 98.12 89 GLY A CA 1
ATOM 714 C C . GLY A 1 89 ? -11.255 -8.902 4.876 1.00 98.12 89 GLY A C 1
ATOM 715 O O . GLY A 1 89 ? -11.513 -7.868 5.497 1.00 98.12 89 GLY A O 1
ATOM 716 N N . ILE A 1 90 ? -10.393 -8.971 3.870 1.00 98.69 90 ILE A N 1
ATOM 717 C CA . ILE A 1 90 ? -9.692 -7.829 3.300 1.00 98.69 90 ILE A CA 1
ATOM 718 C C . ILE A 1 90 ? -9.852 -7.817 1.780 1.00 98.69 90 ILE A C 1
ATOM 720 O O . ILE A 1 90 ? -10.021 -8.875 1.176 1.00 98.69 90 ILE A O 1
ATOM 724 N N . ALA A 1 91 ? -9.771 -6.637 1.172 1.00 98.19 91 ALA A N 1
ATOM 725 C CA . ALA A 1 91 ? -9.643 -6.480 -0.274 1.00 98.19 91 ALA A CA 1
ATOM 726 C C . ALA A 1 91 ? -8.582 -5.421 -0.590 1.00 98.19 91 ALA A C 1
ATOM 728 O O . ALA A 1 91 ? -8.526 -4.380 0.062 1.00 98.19 91 ALA A O 1
ATOM 729 N N . VAL A 1 92 ? -7.738 -5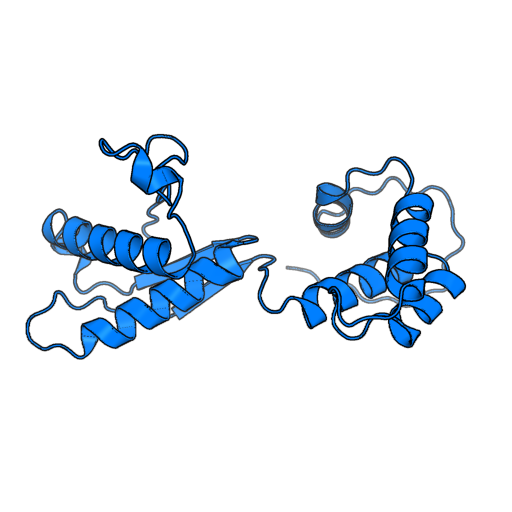.683 -1.583 1.00 96.75 92 VAL A N 1
ATOM 730 C CA . VAL A 1 92 ? -6.660 -4.774 -1.985 1.00 96.75 92 VAL A CA 1
ATOM 731 C C . VAL A 1 92 ? -6.728 -4.591 -3.496 1.00 96.75 92 VAL A C 1
ATOM 733 O O . VAL A 1 92 ? -6.634 -5.571 -4.231 1.00 96.75 92 VAL A O 1
ATOM 736 N N . GLY A 1 93 ? -6.915 -3.353 -3.950 1.00 92.31 93 GLY A N 1
ATOM 737 C CA . GLY A 1 93 ? -6.852 -2.980 -5.365 1.00 92.31 93 GLY A CA 1
ATOM 738 C C . GLY A 1 93 ? -5.438 -2.552 -5.744 1.00 92.31 93 GLY A C 1
ATOM 739 O O . GLY A 1 93 ? -4.821 -1.797 -5.000 1.00 92.31 93 GLY A O 1
ATOM 740 N N . ASN A 1 94 ? -4.911 -3.055 -6.864 1.00 90.19 94 ASN A N 1
ATOM 741 C CA . ASN A 1 94 ? -3.622 -2.630 -7.441 1.00 90.19 94 ASN A CA 1
ATOM 742 C C . ASN A 1 94 ? -2.503 -2.442 -6.393 1.00 90.19 94 ASN A C 1
ATOM 744 O O . ASN A 1 94 ? -1.790 -1.442 -6.391 1.00 90.19 94 ASN A O 1
ATOM 748 N N . GLY A 1 95 ? -2.421 -3.373 -5.440 1.00 91.94 95 GLY A N 1
ATOM 749 C CA . GLY A 1 95 ? -1.625 -3.198 -4.235 1.00 91.94 95 GLY A CA 1
ATOM 750 C C . GLY A 1 95 ? -0.137 -3.436 -4.452 1.00 91.94 95 GLY A C 1
ATOM 751 O O . GLY A 1 95 ? 0.239 -4.369 -5.159 1.00 91.94 95 GLY A O 1
ATOM 752 N N . TRP A 1 96 ? 0.701 -2.665 -3.761 1.00 90.69 96 TRP A N 1
ATOM 753 C CA . TRP A 1 96 ? 2.106 -3.023 -3.572 1.00 90.69 96 TRP A CA 1
ATOM 754 C C . TRP A 1 96 ? 2.201 -4.122 -2.502 1.00 90.69 96 TRP A C 1
ATOM 756 O O . TRP A 1 96 ? 1.735 -3.919 -1.380 1.00 90.69 96 TRP A O 1
ATOM 766 N N . ILE A 1 97 ? 2.692 -5.311 -2.867 1.00 90.31 97 ILE A N 1
ATOM 767 C CA . ILE A 1 97 ? 2.644 -6.519 -2.012 1.00 90.31 97 ILE A CA 1
ATOM 768 C C . ILE A 1 97 ? 4.039 -7.098 -1.776 1.00 90.31 97 ILE A C 1
ATOM 770 O O . ILE A 1 97 ? 4.390 -7.432 -0.648 1.00 90.31 97 ILE A O 1
ATOM 774 N N . ASP A 1 98 ? 4.807 -7.258 -2.850 1.00 92.44 98 ASP A N 1
ATOM 775 C CA . ASP A 1 98 ? 6.164 -7.792 -2.841 1.00 92.44 98 ASP A CA 1
ATOM 776 C C . ASP A 1 98 ? 6.981 -7.004 -3.859 1.00 92.44 98 ASP A C 1
ATOM 778 O O . ASP A 1 98 ? 6.588 -6.940 -5.025 1.00 92.44 98 ASP A O 1
ATOM 782 N N . ASP A 1 99 ? 8.095 -6.417 -3.423 1.00 88.38 99 ASP A N 1
ATOM 783 C CA . ASP A 1 99 ? 8.899 -5.515 -4.253 1.00 88.38 99 ASP A CA 1
ATOM 784 C C . ASP A 1 99 ? 9.351 -6.212 -5.535 1.00 88.38 99 ASP A C 1
ATOM 786 O O . ASP A 1 99 ? 9.118 -5.732 -6.641 1.00 88.38 99 ASP A O 1
ATOM 790 N N . ARG A 1 100 ? 9.947 -7.399 -5.399 1.00 90.81 100 ARG A N 1
ATOM 791 C CA . ARG A 1 100 ? 10.533 -8.126 -6.525 1.00 90.81 100 ARG A CA 1
ATOM 792 C C . ARG A 1 100 ? 9.481 -8.504 -7.559 1.00 90.81 100 ARG A C 1
ATOM 794 O O . ARG A 1 100 ? 9.680 -8.289 -8.752 1.00 90.81 100 ARG A O 1
ATOM 801 N N . THR A 1 101 ? 8.383 -9.103 -7.111 1.00 91.44 101 THR A N 1
ATOM 802 C CA . THR A 1 101 ? 7.299 -9.523 -8.005 1.00 91.44 101 THR A CA 1
ATOM 803 C C . THR A 1 101 ? 6.597 -8.308 -8.610 1.00 91.44 101 THR A C 1
ATOM 805 O O . THR A 1 101 ? 6.225 -8.347 -9.781 1.00 91.44 101 THR A O 1
ATOM 808 N N . GLY A 1 102 ? 6.459 -7.224 -7.839 1.00 90.00 102 GLY A N 1
ATOM 809 C CA . GLY A 1 102 ? 5.902 -5.952 -8.292 1.00 90.00 102 GLY A CA 1
ATOM 810 C C . GLY A 1 102 ? 6.719 -5.332 -9.423 1.00 90.00 102 GLY A C 1
ATOM 811 O O . GLY A 1 102 ? 6.170 -5.071 -10.493 1.00 90.00 102 GLY A O 1
ATOM 812 N N . TYR A 1 103 ? 8.030 -5.172 -9.228 1.00 90.81 103 TYR A N 1
ATOM 813 C CA . TYR A 1 103 ? 8.923 -4.627 -10.253 1.00 90.81 103 TYR A CA 1
ATOM 814 C C . TYR A 1 103 ? 9.013 -5.526 -11.485 1.00 90.81 103 TYR A C 1
ATOM 816 O O . TYR A 1 103 ? 8.846 -5.048 -12.606 1.00 90.81 103 TYR A O 1
ATOM 824 N N . LEU A 1 104 ? 9.209 -6.836 -11.311 1.00 93.31 104 LEU A N 1
ATOM 825 C CA . LEU A 1 104 ? 9.293 -7.745 -12.456 1.00 93.31 104 LEU A CA 1
ATOM 826 C C . LEU A 1 104 ? 7.993 -7.742 -13.273 1.00 93.31 104 LEU A C 1
ATOM 828 O O . LEU A 1 104 ? 8.029 -7.620 -14.496 1.00 93.31 104 LEU A O 1
ATOM 832 N N . GLY A 1 105 ? 6.845 -7.794 -12.590 1.00 92.12 105 GLY A N 1
ATOM 833 C CA . GLY A 1 105 ? 5.535 -7.709 -13.230 1.00 92.12 105 GLY A CA 1
ATOM 834 C C . GLY A 1 105 ? 5.305 -6.378 -13.949 1.00 92.12 105 GLY A C 1
ATOM 835 O O . GLY A 1 105 ? 4.672 -6.361 -15.003 1.00 92.12 105 GLY A O 1
ATOM 836 N N . GLN A 1 106 ? 5.845 -5.271 -13.428 1.00 91.38 106 GLN A N 1
ATOM 837 C CA . GLN A 1 106 ? 5.803 -3.973 -14.102 1.00 91.38 106 GLN A CA 1
ATOM 838 C C . GLN A 1 106 ? 6.579 -3.999 -15.425 1.00 91.38 106 GLN A C 1
ATOM 840 O O . GLN A 1 106 ? 6.046 -3.568 -16.445 1.00 91.38 106 GLN A O 1
ATOM 845 N N . TYR A 1 107 ? 7.799 -4.534 -15.448 1.00 93.56 107 TYR A N 1
ATOM 846 C CA . TYR A 1 107 ? 8.587 -4.596 -16.683 1.00 93.56 107 TYR A CA 1
ATOM 847 C C . TYR A 1 107 ? 8.010 -5.575 -17.713 1.00 93.56 107 TYR A C 1
ATOM 849 O O . TYR A 1 107 ? 7.946 -5.247 -18.901 1.00 93.56 107 TYR A O 1
ATOM 857 N N . ASP A 1 108 ? 7.480 -6.717 -17.267 1.00 95.44 108 ASP A N 1
ATOM 858 C CA . ASP A 1 108 ? 6.726 -7.632 -18.134 1.00 95.44 108 ASP A CA 1
ATOM 859 C C . ASP A 1 108 ? 5.481 -6.954 -18.724 1.00 95.44 108 ASP A C 1
ATOM 861 O O . ASP A 1 108 ? 5.162 -7.118 -19.908 1.00 95.44 108 ASP A O 1
ATOM 865 N N . TYR A 1 109 ? 4.780 -6.150 -17.922 1.00 92.88 109 TYR A N 1
ATOM 866 C CA . TYR A 1 109 ? 3.639 -5.366 -18.384 1.00 92.88 109 TYR A CA 1
ATOM 867 C C . TYR A 1 109 ? 4.055 -4.355 -19.461 1.00 92.88 109 TYR A C 1
ATOM 869 O O . TYR A 1 109 ? 3.444 -4.320 -20.529 1.00 92.88 109 TYR A O 1
ATOM 877 N N . LEU A 1 110 ? 5.129 -3.591 -19.245 1.00 93.19 110 LEU A N 1
ATOM 878 C CA . LEU A 1 110 ? 5.641 -2.635 -20.235 1.00 93.19 110 LEU A CA 1
ATOM 879 C C . LEU A 1 110 ? 6.037 -3.322 -21.550 1.00 93.19 110 LEU A C 1
ATOM 881 O O . LEU A 1 110 ? 5.696 -2.839 -22.633 1.00 93.19 110 LEU A O 1
ATOM 885 N N . TRP A 1 111 ? 6.704 -4.473 -21.476 1.00 96.12 111 TRP A N 1
ATOM 886 C CA . TRP A 1 111 ? 7.085 -5.246 -22.658 1.00 96.12 111 TRP A CA 1
ATOM 887 C C . TRP A 1 111 ? 5.865 -5.777 -23.424 1.00 96.12 111 TRP A C 1
ATOM 889 O O . TRP A 1 111 ? 5.739 -5.562 -24.631 1.0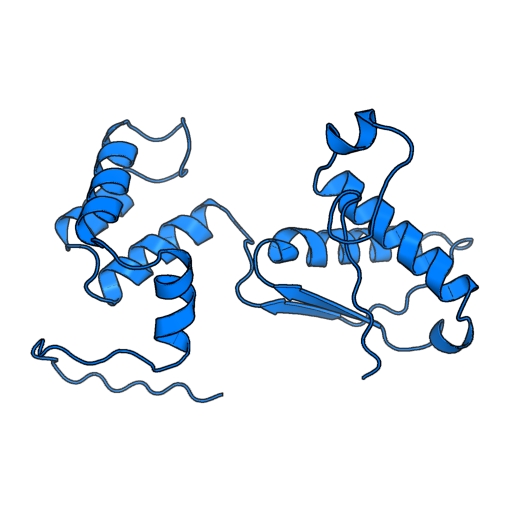0 96.12 111 TRP A O 1
ATOM 899 N N . THR A 1 112 ? 4.909 -6.400 -22.729 1.00 96.12 112 THR A N 1
ATOM 900 C CA . THR A 1 112 ? 3.691 -6.944 -23.362 1.00 96.12 112 THR A CA 1
ATOM 901 C C . THR A 1 112 ? 2.778 -5.869 -23.961 1.00 96.12 112 THR A C 1
ATOM 903 O O . THR A 1 112 ? 1.999 -6.170 -24.867 1.00 96.12 112 THR A O 1
ATOM 906 N N . HIS A 1 113 ? 2.913 -4.615 -23.522 1.00 93.19 113 HIS A N 1
ATOM 907 C CA . HIS A 1 113 ? 2.185 -3.460 -24.057 1.00 93.19 113 HIS A CA 1
ATOM 908 C C . HIS A 1 113 ? 3.000 -2.646 -25.076 1.00 93.19 113 HIS A C 1
ATOM 910 O O . HIS A 1 113 ? 2.612 -1.532 -25.425 1.00 93.19 113 HIS A O 1
ATOM 916 N N . ALA A 1 114 ? 4.095 -3.216 -25.596 1.00 94.69 114 ALA A N 1
ATOM 917 C CA . ALA A 1 114 ? 4.960 -2.616 -26.614 1.00 94.69 114 ALA A CA 1
ATOM 918 C C . ALA A 1 114 ? 5.582 -1.267 -26.204 1.00 94.69 114 ALA A C 1
ATOM 920 O O . ALA A 1 114 ? 5.889 -0.437 -27.061 1.00 94.69 114 ALA A O 1
ATOM 921 N N . LEU A 1 115 ? 5.776 -1.063 -24.898 1.00 93.25 115 LEU A N 1
ATOM 922 C CA . LEU A 1 115 ? 6.452 0.107 -24.333 1.00 93.25 115 LEU A CA 1
ATOM 923 C C . LEU A 1 115 ? 7.937 -0.152 -24.068 1.00 93.25 115 LEU A C 1
ATOM 925 O O . LEU A 1 115 ? 8.714 0.790 -23.966 1.00 93.25 115 LEU A O 1
ATOM 929 N N . ASN A 1 116 ? 8.352 -1.417 -23.971 1.00 95.38 116 ASN A N 1
ATOM 930 C CA . ASN A 1 116 ? 9.757 -1.805 -23.869 1.00 95.38 116 ASN A CA 1
ATOM 931 C C . ASN A 1 116 ? 10.144 -2.798 -24.964 1.00 95.38 116 ASN A C 1
ATOM 933 O O . ASN A 1 116 ? 9.339 -3.633 -25.381 1.00 95.38 116 ASN A O 1
ATOM 937 N N . SER A 1 117 ? 11.394 -2.712 -25.419 1.00 97.56 117 SER A N 1
ATOM 938 C CA . SER A 1 117 ? 11.937 -3.609 -26.438 1.00 97.56 117 SER A CA 1
ATOM 939 C C . SER A 1 117 ? 12.234 -5.008 -25.885 1.00 97.56 117 SER A C 1
ATOM 941 O O . SER A 1 117 ? 12.451 -5.200 -24.686 1.00 97.56 117 SER A O 1
ATOM 943 N N . ASP A 1 118 ? 12.307 -6.002 -26.776 1.00 98.31 118 ASP A N 1
ATOM 944 C CA . ASP A 1 118 ? 12.740 -7.364 -26.427 1.00 98.31 118 ASP A CA 1
ATOM 945 C C . ASP A 1 118 ? 14.123 -7.386 -25.762 1.00 98.31 118 ASP A C 1
ATOM 947 O O . ASP A 1 118 ? 14.399 -8.248 -24.930 1.00 98.31 118 ASP A O 1
ATOM 951 N N . GLU A 1 119 ? 15.010 -6.471 -26.159 1.00 98.12 119 GLU A N 1
ATOM 952 C CA . GLU A 1 119 ? 16.353 -6.346 -25.595 1.00 98.12 119 GLU A CA 1
ATOM 953 C C . GLU A 1 119 ? 16.289 -5.858 -24.147 1.00 98.12 119 GLU A C 1
ATOM 955 O O . GLU A 1 119 ? 16.911 -6.464 -23.276 1.00 98.12 119 GLU A O 1
ATOM 960 N N . THR A 1 120 ? 15.494 -4.817 -23.886 1.00 97.94 120 THR A N 1
ATOM 961 C CA . THR A 1 120 ? 15.277 -4.285 -22.537 1.00 97.94 120 THR A CA 1
ATOM 962 C C . THR A 1 120 ? 14.670 -5.338 -21.622 1.00 97.94 120 THR A C 1
ATOM 964 O O . THR A 1 120 ? 15.221 -5.602 -20.558 1.00 97.94 120 THR A O 1
ATOM 967 N N . ASN A 1 121 ? 13.604 -6.017 -22.058 1.00 97.75 121 ASN A N 1
ATOM 968 C CA . ASN A 1 121 ? 12.964 -7.049 -21.242 1.00 97.75 121 ASN A CA 1
ATOM 969 C C . ASN A 1 121 ? 13.925 -8.206 -20.909 1.00 97.75 121 ASN A C 1
ATOM 971 O O . ASN A 1 121 ? 14.049 -8.615 -19.755 1.00 97.75 121 ASN A O 1
ATOM 975 N N . LYS A 1 122 ? 14.673 -8.704 -21.904 1.00 98.19 122 LYS A N 1
ATOM 976 C CA . LYS A 1 122 ? 15.676 -9.761 -21.677 1.00 98.19 122 LYS A CA 1
ATOM 977 C C . LYS A 1 122 ? 16.776 -9.318 -20.717 1.00 98.19 122 LYS A C 1
ATOM 979 O O . LYS A 1 122 ? 17.196 -10.124 -19.892 1.00 98.19 122 LYS A O 1
ATOM 984 N N . GLY A 1 123 ? 17.230 -8.070 -20.823 1.00 98.19 123 GLY A N 1
ATOM 985 C CA . GLY A 1 123 ? 18.211 -7.495 -19.907 1.00 98.19 123 GLY A CA 1
ATOM 986 C C . GLY A 1 123 ? 17.703 -7.462 -18.468 1.00 98.19 123 GLY A C 1
ATOM 987 O O . GLY A 1 123 ? 18.372 -7.965 -17.570 1.00 98.19 123 GLY A O 1
ATOM 988 N N . ILE A 1 124 ? 16.478 -6.982 -18.253 1.00 97.88 124 ILE A N 1
ATOM 989 C CA . ILE A 1 124 ? 15.866 -6.927 -16.917 1.00 97.88 124 ILE A CA 1
ATOM 990 C C . ILE A 1 124 ? 15.772 -8.324 -16.296 1.00 97.88 124 ILE A C 1
ATOM 992 O O . ILE A 1 124 ? 16.231 -8.525 -15.176 1.00 97.88 124 ILE A O 1
ATOM 996 N N . HIS A 1 125 ? 15.274 -9.326 -17.028 1.00 97.44 125 HIS A N 1
ATOM 997 C CA . HIS A 1 125 ? 15.199 -10.703 -16.511 1.00 97.44 125 HIS A CA 1
ATOM 998 C C . HIS A 1 125 ? 16.572 -11.338 -16.245 1.00 97.44 125 HIS A C 1
ATOM 1000 O O . HIS A 1 125 ? 16.685 -12.219 -15.390 1.00 97.44 125 HIS A O 1
ATOM 1006 N N . ALA A 1 126 ? 17.609 -10.919 -16.974 1.00 97.88 126 ALA A N 1
ATOM 1007 C CA . ALA A 1 126 ? 18.962 -11.444 -16.824 1.00 97.88 126 ALA A CA 1
ATOM 1008 C C . ALA A 1 126 ? 19.738 -10.809 -15.660 1.00 97.88 126 ALA A C 1
ATOM 1010 O O . ALA A 1 126 ? 20.558 -11.496 -15.055 1.00 97.88 126 ALA A O 1
ATOM 1011 N N . TYR A 1 127 ? 19.496 -9.529 -15.365 1.00 97.69 127 TYR A N 1
ATOM 1012 C CA . TYR A 1 127 ? 20.329 -8.748 -14.444 1.00 97.69 127 TYR A CA 1
ATOM 1013 C C . TYR A 1 127 ? 19.590 -8.241 -13.196 1.00 97.69 127 TYR A C 1
ATOM 1015 O O . TYR A 1 127 ? 20.248 -7.983 -12.197 1.00 97.69 127 TYR A O 1
ATOM 1023 N N . CYS A 1 128 ? 18.258 -8.127 -13.203 1.00 96.12 128 CYS A N 1
ATOM 1024 C CA . CYS A 1 128 ? 17.477 -7.600 -12.078 1.00 96.12 128 CYS A CA 1
ATOM 1025 C C . CYS A 1 128 ? 16.790 -8.721 -11.289 1.00 96.12 128 CYS A C 1
ATOM 1027 O O . CYS A 1 128 ? 15.662 -9.126 -11.588 1.00 96.12 128 CYS A O 1
ATOM 1029 N N . HIS A 1 129 ? 17.460 -9.262 -10.272 1.00 94.12 129 HIS A N 1
ATOM 1030 C CA . HIS A 1 129 ? 16.904 -10.340 -9.450 1.00 94.12 129 HIS A CA 1
ATOM 1031 C C . HIS A 1 129 ? 16.308 -9.845 -8.133 1.00 94.12 129 HIS A C 1
ATOM 1033 O O . HIS A 1 129 ? 15.399 -10.493 -7.596 1.00 94.12 129 HIS A O 1
ATOM 1039 N N . HIS A 1 130 ? 16.807 -8.724 -7.618 1.00 91.81 130 HIS A N 1
ATOM 1040 C CA . HIS A 1 130 ? 16.472 -8.192 -6.303 1.00 91.81 130 HIS A CA 1
ATOM 1041 C C . HIS A 1 130 ? 15.801 -6.816 -6.343 1.00 91.81 130 HIS A C 1
ATOM 1043 O O . HIS A 1 130 ? 15.117 -6.479 -5.377 1.00 91.81 130 HIS A O 1
ATOM 1049 N N . PHE A 1 131 ? 15.979 -6.065 -7.432 1.00 89.75 131 PHE A N 1
ATOM 1050 C CA . PHE A 1 131 ? 15.573 -4.669 -7.608 1.00 89.75 131 PHE A CA 1
ATOM 1051 C C . PHE A 1 131 ? 16.094 -3.766 -6.483 1.00 89.75 131 PHE A C 1
ATOM 1053 O O . PHE A 1 131 ? 15.363 -2.970 -5.895 1.00 89.75 131 PHE A O 1
ATOM 1060 N N . ASN A 1 132 ? 17.366 -3.948 -6.129 1.00 88.69 132 ASN A N 1
ATOM 1061 C CA . ASN A 1 132 ? 18.078 -3.141 -5.140 1.00 88.69 132 ASN A CA 1
ATOM 1062 C C . ASN A 1 132 ? 19.594 -3.195 -5.382 1.00 88.69 132 ASN A C 1
ATOM 1064 O O . ASN A 1 132 ? 20.061 -3.766 -6.363 1.00 88.69 132 ASN A O 1
ATOM 1068 N N . ASP A 1 133 ? 20.359 -2.642 -4.442 1.00 88.44 133 ASP A N 1
ATOM 1069 C CA . ASP A 1 133 ? 21.822 -2.528 -4.453 1.00 88.44 133 ASP A CA 1
ATOM 1070 C C . ASP A 1 133 ? 22.591 -3.862 -4.523 1.00 88.44 133 ASP A C 1
ATOM 1072 O O . ASP A 1 133 ? 23.818 -3.864 -4.618 1.00 88.44 133 ASP A O 1
ATOM 1076 N N . LYS A 1 134 ? 21.897 -5.003 -4.461 1.00 93.38 134 LYS A N 1
ATOM 1077 C CA . LYS A 1 134 ? 22.494 -6.334 -4.639 1.00 93.38 134 LYS A CA 1
ATOM 1078 C C . LYS A 1 134 ? 22.578 -6.769 -6.095 1.00 93.38 134 LYS A C 1
ATOM 1080 O O . LYS A 1 134 ? 23.274 -7.747 -6.370 1.00 93.38 134 LYS A O 1
ATOM 1085 N N . ASP A 1 135 ? 21.848 -6.114 -6.991 1.00 95.19 135 ASP A N 1
ATOM 1086 C CA . ASP A 1 135 ? 21.908 -6.418 -8.414 1.00 95.19 135 ASP A CA 1
ATOM 1087 C C . ASP A 1 135 ? 23.148 -5.780 -9.065 1.00 95.19 135 ASP A C 1
ATOM 1089 O O . ASP A 1 135 ? 23.680 -4.781 -8.574 1.00 95.19 135 ASP A O 1
ATOM 1093 N N . PRO A 1 136 ? 23.664 -6.373 -10.154 1.00 96.81 136 PRO A N 1
ATOM 1094 C CA . PRO A 1 136 ? 24.735 -5.777 -10.942 1.00 96.81 136 PRO A CA 1
ATOM 1095 C C . PRO A 1 136 ? 24.302 -4.440 -11.569 1.00 96.81 136 PRO A C 1
ATOM 1097 O O . PRO A 1 136 ? 23.121 -4.237 -11.851 1.00 96.81 136 PRO A O 1
ATOM 1100 N N . ASN A 1 137 ? 25.267 -3.556 -11.852 1.00 96.50 137 ASN A N 1
ATOM 1101 C CA . ASN A 1 137 ? 25.021 -2.225 -12.433 1.00 96.50 137 ASN A CA 1
ATOM 1102 C C . ASN A 1 137 ? 24.224 -2.284 -13.751 1.00 96.50 137 ASN A C 1
ATOM 1104 O O . ASN A 1 137 ? 23.471 -1.367 -14.063 1.00 96.50 137 ASN A O 1
ATOM 1108 N N . GLU A 1 138 ? 24.352 -3.376 -14.508 1.00 97.31 138 GLU A N 1
ATOM 1109 C CA . GLU A 1 138 ? 23.581 -3.630 -15.724 1.00 97.31 138 GLU A CA 1
ATOM 1110 C C . GLU A 1 138 ? 22.067 -3.587 -15.477 1.00 97.31 138 GLU A C 1
ATOM 1112 O O . GLU A 1 138 ? 21.313 -3.191 -16.366 1.00 97.31 138 GLU A O 1
ATOM 1117 N N . CYS A 1 139 ? 21.603 -3.965 -14.282 1.00 96.56 139 CYS A N 1
ATOM 1118 C CA . CYS A 1 139 ? 20.196 -3.832 -13.932 1.00 96.56 139 CYS A CA 1
ATOM 1119 C C . CYS A 1 139 ? 19.750 -2.365 -14.000 1.00 96.56 139 CYS A C 1
ATOM 1121 O O . CYS A 1 139 ? 18.742 -2.066 -14.636 1.00 96.56 139 CYS A O 1
ATOM 1123 N N . ASP A 1 140 ? 20.517 -1.438 -13.423 1.00 95.00 140 ASP A N 1
ATOM 1124 C CA . ASP A 1 140 ? 20.202 -0.004 -13.450 1.00 95.00 140 ASP A CA 1
ATOM 1125 C C . ASP A 1 140 ? 20.238 0.566 -14.875 1.00 95.00 140 ASP A C 1
ATOM 1127 O O . ASP A 1 140 ? 19.383 1.383 -15.241 1.00 95.00 140 ASP A O 1
ATOM 1131 N N . ASP A 1 141 ? 21.171 0.095 -15.709 1.00 96.81 141 ASP A N 1
ATOM 1132 C CA . ASP A 1 141 ? 21.245 0.467 -17.125 1.00 96.81 141 ASP A CA 1
ATOM 1133 C C . ASP A 1 141 ? 19.973 0.041 -17.879 1.00 96.81 141 ASP A C 1
ATOM 1135 O O . ASP A 1 141 ? 19.384 0.832 -18.624 1.00 96.81 141 ASP A O 1
ATOM 1139 N N . PHE A 1 142 ? 19.499 -1.191 -17.660 1.00 97.38 142 PHE A N 1
ATOM 1140 C CA . PHE A 1 142 ? 18.279 -1.694 -18.295 1.00 97.38 142 PHE A CA 1
ATOM 1141 C C . PHE A 1 142 ? 16.998 -1.064 -17.730 1.00 97.38 142 PHE A C 1
ATOM 1143 O O . PHE A 1 142 ? 16.078 -0.783 -18.503 1.00 97.38 142 PHE A O 1
ATOM 1150 N N . GLN A 1 143 ? 16.941 -0.768 -16.428 1.00 94.38 143 GLN A N 1
ATOM 1151 C CA . GLN A 1 143 ? 15.842 0.001 -15.832 1.00 94.38 143 GLN A CA 1
ATOM 1152 C C . GLN A 1 143 ? 15.776 1.418 -16.426 1.00 94.38 143 GLN A C 1
ATOM 1154 O O . GLN A 1 143 ? 14.704 1.891 -16.813 1.00 94.38 143 GLN A O 1
ATOM 1159 N N . SER A 1 144 ? 16.929 2.072 -16.585 1.00 94.50 144 SER A N 1
ATOM 1160 C CA . SER A 1 144 ? 17.028 3.394 -17.213 1.00 94.50 144 SER A CA 1
ATOM 1161 C C . SER A 1 144 ? 16.620 3.352 -18.686 1.00 94.50 144 SER A C 1
ATOM 1163 O O . SER A 1 144 ? 15.870 4.212 -19.151 1.00 94.50 144 SER A O 1
ATOM 1165 N N . LYS A 1 145 ? 17.050 2.321 -19.426 1.00 95.75 145 LYS A N 1
ATOM 1166 C CA . LYS A 1 145 ? 16.634 2.103 -20.819 1.00 95.75 145 LYS A CA 1
ATOM 1167 C C . LYS A 1 145 ? 15.121 1.907 -20.932 1.00 95.75 145 LYS A C 1
ATOM 1169 O O . LYS A 1 145 ? 14.502 2.534 -21.786 1.00 95.75 145 LYS A O 1
ATOM 1174 N N . SER A 1 146 ? 14.522 1.111 -20.043 1.00 93.50 146 SER A N 1
ATOM 1175 C CA . SER A 1 146 ? 13.067 0.923 -19.967 1.00 93.50 146 SER A CA 1
ATOM 1176 C C . SER A 1 146 ? 12.317 2.240 -19.761 1.00 93.50 146 SER A C 1
ATOM 1178 O O . SER A 1 146 ? 11.289 2.465 -20.402 1.00 93.50 146 SER A O 1
ATOM 1180 N N . PHE A 1 147 ? 12.828 3.122 -18.899 1.00 90.44 147 PHE A N 1
ATOM 1181 C CA . PHE A 1 147 ? 12.239 4.443 -18.678 1.00 90.44 147 PHE A CA 1
ATOM 1182 C C . PHE A 1 147 ? 12.324 5.327 -19.931 1.00 90.44 147 PHE A C 1
ATOM 1184 O O . PHE A 1 147 ? 11.343 5.955 -20.316 1.00 90.44 147 PHE A O 1
ATOM 1191 N N . VAL A 1 148 ? 13.470 5.330 -20.619 1.00 92.56 148 VAL A N 1
ATOM 1192 C CA . VAL A 1 148 ? 13.650 6.096 -21.865 1.00 92.56 148 VAL A CA 1
ATOM 1193 C C . VAL A 1 148 ? 12.745 5.582 -22.992 1.00 92.56 148 VAL A C 1
ATOM 1195 O O . VAL A 1 148 ? 12.197 6.386 -23.743 1.00 92.56 148 VAL A O 1
ATOM 1198 N N . GLU A 1 149 ? 12.568 4.262 -23.115 1.00 93.06 149 GLU A N 1
ATOM 1199 C CA . GLU A 1 149 ? 11.725 3.644 -24.152 1.00 93.06 149 GLU A CA 1
ATOM 1200 C C . GLU A 1 149 ? 10.235 3.984 -24.003 1.00 93.06 149 GLU A C 1
ATOM 1202 O O . GLU A 1 149 ? 9.539 4.102 -25.012 1.00 93.06 149 GLU A O 1
ATOM 1207 N N . GLN A 1 150 ? 9.756 4.201 -22.774 1.00 87.12 150 GLN A N 1
ATOM 1208 C CA . GLN A 1 150 ? 8.369 4.605 -22.514 1.00 87.12 150 GLN A CA 1
ATOM 1209 C C . GLN A 1 150 ? 8.041 5.994 -23.082 1.00 87.12 150 GLN A C 1
ATOM 1211 O O . GLN A 1 150 ? 6.902 6.238 -23.478 1.00 87.12 150 GLN A O 1
ATOM 1216 N N . GLY A 1 151 ? 9.028 6.889 -23.173 1.00 84.56 151 GLY A N 1
ATOM 1217 C CA . GLY A 1 151 ? 8.823 8.261 -23.633 1.00 84.56 151 GLY A CA 1
ATOM 1218 C C . GLY A 1 151 ? 7.970 9.096 -22.670 1.00 84.56 151 GLY A C 1
ATOM 1219 O O . GLY A 1 151 ? 7.947 8.855 -21.468 1.00 84.56 151 GLY A O 1
ATOM 1220 N N . ASP A 1 152 ? 7.286 10.107 -23.204 1.00 81.88 152 ASP A N 1
ATOM 1221 C CA . ASP A 1 152 ? 6.492 11.072 -22.428 1.00 81.88 152 ASP A CA 1
ATOM 1222 C C . ASP A 1 152 ? 5.068 10.551 -22.176 1.00 81.88 152 ASP A C 1
ATOM 1224 O O . ASP A 1 152 ? 4.079 11.091 -22.678 1.00 81.88 152 ASP A O 1
ATOM 1228 N N . ILE A 1 153 ? 4.976 9.417 -21.481 1.00 76.81 153 ILE A N 1
ATOM 1229 C CA . ILE A 1 153 ? 3.707 8.860 -21.012 1.00 76.81 153 ILE A CA 1
ATOM 1230 C C . ILE A 1 153 ? 3.683 8.970 -19.489 1.00 76.81 153 ILE A C 1
ATOM 1232 O O . ILE A 1 153 ? 4.650 8.603 -18.822 1.00 76.81 153 ILE A O 1
ATOM 1236 N N . ASP A 1 154 ? 2.572 9.454 -18.932 1.00 59.12 154 ASP A N 1
ATOM 1237 C CA . ASP A 1 154 ? 2.382 9.547 -17.486 1.00 59.12 154 ASP A CA 1
ATOM 1238 C C . ASP A 1 154 ? 2.521 8.157 -16.837 1.00 59.12 154 ASP A C 1
ATOM 1240 O O . ASP A 1 154 ? 1.664 7.285 -16.981 1.00 59.12 154 ASP A O 1
ATOM 1244 N N . GLY A 1 155 ? 3.619 7.935 -16.107 1.00 55.31 155 GLY A N 1
ATOM 1245 C CA . GLY A 1 155 ? 3.961 6.648 -15.480 1.00 55.31 155 GLY A CA 1
ATOM 1246 C C . GLY A 1 155 ? 2.862 6.037 -14.588 1.00 55.31 155 GLY A C 1
ATOM 1247 O O . GLY A 1 155 ? 2.604 4.837 -14.699 1.00 55.31 155 GLY A O 1
ATOM 1248 N N . PRO A 1 156 ? 2.139 6.817 -13.754 1.00 49.81 156 PRO A N 1
ATOM 1249 C CA . PRO A 1 156 ? 0.985 6.309 -13.005 1.00 49.81 156 PRO A CA 1
ATOM 1250 C C . PRO A 1 156 ? -0.188 5.916 -13.915 1.00 49.81 156 PRO A C 1
ATOM 1252 O O . PRO A 1 156 ? -0.961 5.011 -13.595 1.00 49.81 156 PRO A O 1
ATOM 1255 N N . GLU A 1 157 ? -0.328 6.571 -15.067 1.00 45.56 157 GLU A N 1
ATOM 1256 C CA . GLU A 1 157 ? -1.404 6.346 -16.028 1.00 45.56 157 GLU A CA 1
ATOM 1257 C C . GLU A 1 157 ? -1.084 5.225 -17.025 1.00 45.56 157 GLU A C 1
ATOM 1259 O O . GLU A 1 157 ? -2.004 4.589 -17.513 1.00 45.56 157 GLU A O 1
ATOM 1264 N N . VAL A 1 158 ? 0.166 4.829 -17.264 1.00 49.28 158 VAL A N 1
ATOM 1265 C CA . VAL A 1 158 ? 0.444 3.572 -17.999 1.00 49.28 158 VAL A CA 1
ATOM 1266 C C . VAL A 1 158 ? -0.090 2.356 -17.229 1.00 49.28 158 VAL A C 1
ATOM 1268 O O . VAL A 1 158 ? -0.673 1.435 -17.814 1.00 49.28 158 VAL A O 1
ATOM 1271 N N . GLN A 1 159 ? 0.041 2.390 -15.900 1.00 42.09 159 GLN A N 1
ATOM 1272 C CA . GLN A 1 159 ? -0.490 1.367 -14.999 1.00 42.09 159 GLN A CA 1
ATOM 1273 C C . GLN A 1 159 ? -2.031 1.457 -14.864 1.00 42.09 159 GLN A C 1
ATOM 1275 O O . GLN A 1 159 ? -2.692 0.428 -14.697 1.00 42.09 159 GLN A O 1
ATOM 1280 N N . THR A 1 160 ? -2.617 2.662 -14.986 1.00 40.62 160 THR A N 1
ATOM 1281 C CA . THR A 1 160 ? -4.046 2.939 -14.695 1.00 40.62 160 THR A CA 1
ATOM 1282 C C . THR A 1 160 ? -4.937 3.121 -15.946 1.00 40.62 160 THR A C 1
ATOM 1284 O O . THR A 1 160 ? -6.039 2.579 -16.012 1.00 40.62 160 THR A O 1
ATOM 1287 N N . ALA A 1 161 ? -4.484 3.832 -16.980 1.00 37.69 161 ALA A N 1
ATOM 1288 C CA . ALA A 1 161 ? -5.246 4.220 -18.176 1.00 37.69 161 ALA A CA 1
ATOM 1289 C C . ALA A 1 161 ? -5.423 3.101 -19.217 1.00 37.69 161 ALA A C 1
ATOM 1291 O O . ALA A 1 161 ? -6.430 3.083 -19.932 1.00 37.69 161 ALA A O 1
ATOM 1292 N N . LEU A 1 162 ? -4.514 2.124 -19.287 1.00 43.66 162 LEU A N 1
ATOM 1293 C CA . LEU A 1 162 ? -4.678 0.974 -20.190 1.00 43.66 162 LEU A CA 1
ATOM 1294 C C . LEU A 1 162 ? -5.692 -0.059 -19.660 1.00 43.66 162 LEU A C 1
ATOM 1296 O O . LEU A 1 162 ? -6.371 -0.703 -20.458 1.00 43.66 162 LEU A O 1
ATOM 1300 N N . HIS A 1 163 ? -5.911 -0.125 -18.341 1.00 42.78 163 HIS A N 1
ATOM 1301 C CA . HIS A 1 163 ? -6.990 -0.920 -17.737 1.00 42.78 163 HIS A CA 1
ATOM 1302 C C . HIS A 1 163 ? -8.378 -0.259 -17.872 1.00 42.78 163 HIS A C 1
ATOM 1304 O O . HIS A 1 163 ? -9.392 -0.952 -17.821 1.00 42.78 163 HIS A O 1
ATOM 1310 N N . ALA A 1 164 ? -8.440 1.059 -18.107 1.00 34.50 164 ALA A N 1
ATOM 1311 C CA . ALA A 1 164 ? -9.685 1.813 -18.303 1.00 34.50 164 ALA A CA 1
ATOM 1312 C C . ALA A 1 164 ? -10.135 1.934 -19.779 1.00 34.50 164 ALA A C 1
ATOM 1314 O O . ALA A 1 164 ? -11.125 2.604 -20.071 1.00 34.50 164 ALA A O 1
ATOM 1315 N N . GLY A 1 165 ? -9.445 1.287 -20.727 1.00 35.66 165 GLY A N 1
ATOM 1316 C CA . GLY A 1 165 ? -9.886 1.215 -22.125 1.00 35.66 165 GLY A CA 1
ATOM 1317 C C . GLY A 1 165 ? -9.804 2.530 -22.911 1.00 35.66 165 GLY A C 1
ATOM 1318 O O . GLY A 1 165 ? -10.525 2.691 -23.898 1.00 35.66 165 GLY A O 1
ATOM 1319 N N . VAL A 1 166 ? -8.930 3.468 -22.529 1.00 39.38 166 VAL A N 1
ATOM 1320 C CA . VAL A 1 166 ? -8.753 4.736 -23.259 1.00 39.38 166 VAL A CA 1
ATOM 1321 C C . VAL A 1 166 ? -7.339 4.835 -23.829 1.00 39.38 166 VAL A C 1
ATOM 1323 O O . VAL A 1 166 ? -6.523 5.631 -23.387 1.00 39.38 166 VAL A O 1
ATOM 1326 N N . ALA A 1 167 ? -7.052 4.049 -24.868 1.00 36.31 167 ALA A N 1
ATOM 1327 C CA . ALA A 1 167 ? -5.898 4.285 -25.732 1.00 36.31 167 ALA A CA 1
ATOM 1328 C C . ALA A 1 167 ? -6.373 4.586 -27.159 1.00 36.31 167 ALA A C 1
ATOM 1330 O O . ALA A 1 167 ? -7.001 3.762 -27.828 1.00 36.31 167 ALA A O 1
ATOM 1331 N N . LYS A 1 168 ? -6.071 5.797 -27.645 1.00 31.80 168 LYS A N 1
ATOM 1332 C CA . LYS A 1 168 ? -6.189 6.141 -29.067 1.00 31.80 168 LYS A CA 1
ATOM 1333 C C . LYS A 1 168 ? -5.099 5.399 -29.837 1.00 31.80 168 LYS A C 1
ATOM 1335 O O . LYS A 1 168 ? -3.943 5.805 -29.862 1.00 31.80 168 LYS A O 1
ATOM 1340 N N . TRP A 1 169 ? -5.517 4.329 -30.499 1.00 28.88 169 TRP A N 1
ATOM 1341 C CA . TRP A 1 169 ? -4.723 3.502 -31.399 1.00 28.88 169 TRP A CA 1
ATOM 1342 C C . TRP A 1 169 ? -3.993 4.329 -32.471 1.00 28.88 169 TRP A C 1
ATOM 1344 O O . TRP A 1 169 ? -4.622 4.843 -33.399 1.00 28.88 169 TRP A O 1
ATOM 1354 N N . HIS A 1 170 ? -2.662 4.401 -32.400 1.00 32.44 170 HIS A N 1
ATOM 1355 C CA . HIS A 1 170 ? -1.834 4.579 -33.594 1.00 32.44 170 HIS A CA 1
ATOM 1356 C C . HIS A 1 170 ? -1.396 3.194 -34.078 1.00 32.44 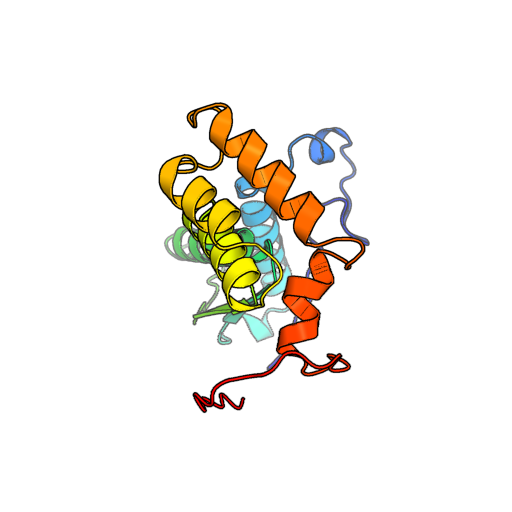170 HIS A C 1
ATOM 1358 O O . HIS A 1 170 ? -0.993 2.338 -33.297 1.00 32.44 170 HIS A O 1
ATOM 1364 N N . LYS A 1 171 ? -1.602 2.948 -35.376 1.00 30.27 171 LYS A N 1
ATOM 1365 C CA . LYS A 1 171 ? -1.559 1.631 -36.026 1.00 30.27 171 LYS A CA 1
ATOM 1366 C C . LYS A 1 171 ? -0.241 0.885 -35.777 1.00 30.27 171 LYS A C 1
ATOM 1368 O O . LYS A 1 171 ? 0.722 1.100 -36.507 1.00 30.27 171 LYS A O 1
ATOM 1373 N N . CYS A 1 172 ? -0.268 -0.100 -34.885 1.00 29.36 172 CYS A N 1
ATOM 1374 C CA . CYS A 1 172 ? 0.636 -1.246 -34.928 1.00 29.36 172 CYS A CA 1
ATOM 1375 C C . CYS A 1 172 ? -0.153 -2.503 -35.320 1.00 29.36 172 CYS A C 1
ATOM 1377 O O . CYS A 1 172 ? -1.283 -2.730 -34.891 1.00 29.36 172 CYS A O 1
ATOM 1379 N N . ARG A 1 173 ? 0.419 -3.270 -36.247 1.00 28.11 173 ARG A N 1
ATOM 1380 C CA . ARG A 1 173 ? -0.200 -4.401 -36.947 1.00 28.11 173 ARG A CA 1
ATOM 1381 C C . ARG A 1 173 ? -0.261 -5.606 -35.997 1.00 28.11 173 ARG A C 1
ATOM 1383 O O . ARG A 1 173 ? 0.736 -6.294 -35.827 1.00 28.11 173 ARG A O 1
ATOM 1390 N N . LEU A 1 174 ? -1.415 -5.834 -35.370 1.00 32.56 174 LEU A N 1
ATOM 1391 C CA . LEU A 1 174 ? -1.646 -6.938 -34.430 1.00 32.56 174 LEU A CA 1
ATOM 1392 C C . LEU A 1 174 ? -1.937 -8.262 -35.162 1.00 32.56 174 LEU A C 1
ATOM 1394 O O . LEU A 1 174 ? -2.769 -8.307 -36.069 1.00 32.56 174 LEU A O 1
ATOM 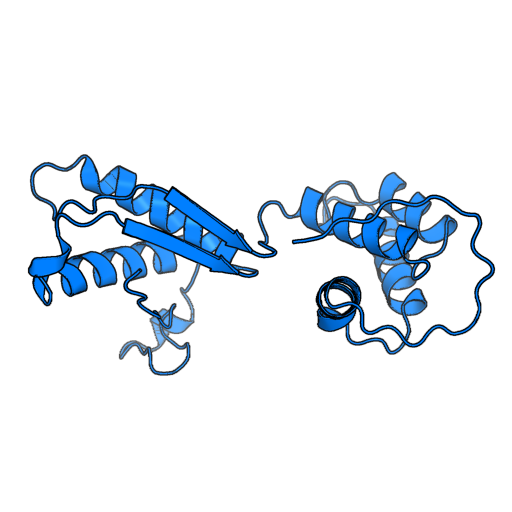1398 N N . TYR A 1 175 ? -1.276 -9.342 -34.732 1.00 27.25 175 TYR A N 1
ATOM 1399 C CA . TYR A 1 175 ? -1.736 -10.722 -34.934 1.00 27.25 175 TYR A CA 1
ATOM 1400 C C . TYR A 1 175 ? -2.833 -11.041 -33.897 1.00 27.25 175 TYR A C 1
ATOM 1402 O O . TYR A 1 175 ? -2.745 -10.554 -32.769 1.00 27.25 175 TYR A O 1
ATOM 1410 N N . PRO A 1 176 ? -3.876 -11.824 -34.232 1.00 31.28 176 PRO A N 1
ATOM 1411 C CA . PRO A 1 176 ? -5.030 -11.978 -33.358 1.00 31.28 176 PRO A CA 1
ATOM 1412 C C . PRO A 1 176 ? -4.782 -13.059 -32.298 1.00 31.28 176 PRO A C 1
ATOM 1414 O O . PRO A 1 176 ? -4.744 -14.246 -32.612 1.00 31.28 176 PRO A O 1
ATOM 1417 N N . SER A 1 177 ? -4.703 -12.661 -31.030 1.00 27.81 177 SER A N 1
ATOM 1418 C CA . SER A 1 177 ? -5.051 -13.535 -29.907 1.00 27.81 177 SER A CA 1
ATOM 1419 C C . SER A 1 177 ? -6.061 -12.814 -29.024 1.00 27.81 177 SER A C 1
ATOM 1421 O O . SER A 1 177 ? -5.736 -11.913 -28.256 1.00 27.81 177 SER A O 1
ATOM 1423 N N . SER A 1 178 ? -7.316 -13.193 -29.204 1.00 29.34 178 SER A N 1
ATOM 1424 C CA . SER A 1 178 ? -8.476 -12.727 -28.460 1.00 29.34 178 SER A CA 1
ATOM 1425 C C . SER A 1 178 ? -8.470 -13.271 -27.034 1.00 29.34 178 SER A C 1
ATOM 1427 O O . SER A 1 178 ? -8.693 -14.465 -26.850 1.00 29.34 178 SER A O 1
ATOM 1429 N N . TYR A 1 179 ? -8.309 -12.393 -26.044 1.00 27.69 179 TYR A N 1
ATOM 1430 C CA . TYR A 1 179 ? -8.797 -12.621 -24.686 1.00 27.69 179 TYR A CA 1
ATOM 1431 C C . TYR A 1 179 ? -9.417 -11.327 -24.160 1.00 27.69 179 TYR A C 1
ATOM 1433 O O . TYR A 1 179 ? -8.741 -10.323 -23.963 1.00 27.69 179 TYR A O 1
ATOM 1441 N N . SER A 1 180 ? -10.736 -11.356 -23.985 1.00 23.50 180 SER A N 1
ATOM 1442 C CA . SER A 1 180 ? -11.494 -10.343 -23.258 1.00 23.50 180 SER A CA 1
ATOM 1443 C C . SER A 1 180 ? -11.592 -10.781 -21.802 1.00 23.50 180 SER A C 1
ATOM 1445 O O . SER A 1 180 ? -12.022 -11.902 -21.540 1.00 23.50 180 SER A O 1
ATOM 1447 N N . PHE A 1 181 ? -11.258 -9.895 -20.868 1.00 24.14 181 PHE A N 1
ATOM 1448 C CA . PHE A 1 181 ? -11.770 -9.972 -19.504 1.00 24.14 181 PHE A CA 1
ATOM 1449 C C . PHE A 1 181 ? -12.671 -8.763 -19.269 1.00 24.14 181 PHE A C 1
ATOM 1451 O O . PHE A 1 181 ? -12.278 -7.621 -19.491 1.00 24.14 181 PHE A O 1
ATOM 1458 N N . VAL A 1 182 ? -13.909 -9.065 -18.894 1.00 24.16 182 VAL A N 1
ATOM 1459 C CA . VAL A 1 182 ? -14.940 -8.129 -18.450 1.00 24.16 182 VAL A CA 1
ATOM 1460 C C . VAL A 1 182 ? -15.012 -8.259 -16.932 1.00 24.16 182 VAL A C 1
ATOM 1462 O O . VAL A 1 182 ? -15.026 -9.384 -16.426 1.00 24.16 182 VAL A O 1
ATOM 1465 N N . VAL A 1 183 ? -15.093 -7.127 -16.235 1.00 33.12 183 VAL A N 1
ATOM 1466 C CA . VAL A 1 183 ? -15.740 -7.024 -14.920 1.00 33.12 183 VAL A CA 1
ATOM 1467 C C . VAL A 1 183 ? -16.945 -6.114 -15.089 1.00 33.12 183 VAL A C 1
ATOM 1469 O O . VAL A 1 183 ? -16.787 -5.081 -15.777 1.00 33.12 183 VAL A O 1
#

Foldseek 3Di:
DDDDDDQDDAPGDPRHDPDPCVVVVDDLLVGLVVVLVVVQVVCVVVVVCLPPEDEEEEEEQCLSNRVSNVVVLVVCCVDPPGRHHNYDYYYYYNYDNDPQCNVLVVLVLCVVVVLDDPVLNVQCVVFPRPVDPVTPVSNVVSVVRSVVSNPPDDPVCSVPVVVVVDDDDDDDPDDDDDDDDDD

pLDDT: mean 85.06, std 22.46, range [23.5, 98.69]

Organism: NCBI:txid34283

Sequence (183 aa):
ANVIFLESPAGVGFSYSNTSSDYHHIGDKSTAKDAYTFLVNWLERFPQYKTRDFYITGESYAGHYVPQLAYTILLNNKNANQTLINLKGIAVGNGWIDDRTGYLGQYDYLWTHALNSDETNKGIHAYCHHFNDKDPNECDDFQSKSFVEQGDIDGPEVQTALHAGVAKWHKCRLYPSSYSFVV